Protein AF-A0A3N5Y1D4-F1 (afdb_monomer)

InterPro domains:
  IPR007936 Virulence-associated protein E-like domain [PF05272] (61-198)

Secondary structure (DSSP, 8-state):
-------EE-TTS-EEES-HHHHHHHHHHHHHHTT--HHHHHHHHHHHHHHT---HHHHHHHTPPP-S---HHHHHHTT-BSSHHHHHHHHHHHHHHHHHHHH-TT-------EEE--TTS-HHHHHHHHHTTSTTSEEEEE---TT-HHHHHHHTT-SEEEEP-GGG--HHHHHHHHHHHT-SEEEE--TT-SS-EEEEPS---SS-----EEEBP----

Radius of gyration: 21.17 Å; Cα contacts (8 Å, |Δi|>4): 245; chains: 1; bounding box: 52×46×68 Å

Sequence (221 aa):
MMKFQPEVHDICGDLVLNNFDQVR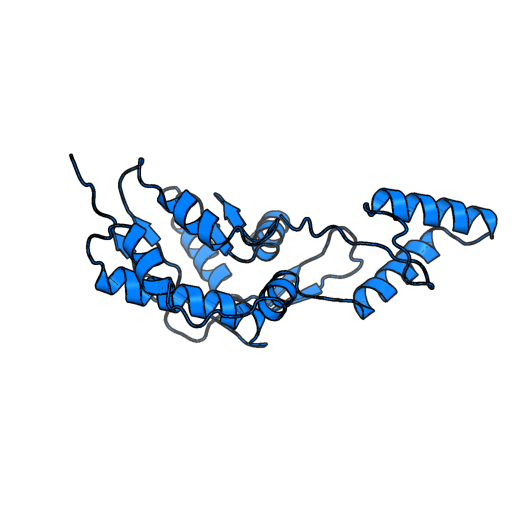SKLISAASRYGLPKTTIDDHLSAVCLNHEYHPIKDWLDSGEWDGKERVSDVIGCLNAKSPEIAKIVLKRWLVACVASVYEPMFKSKLVPVLQGDQSFRKTAFVERIALVMPSAFLEGAELNPDSKDSVLTCIRHWIIELGELERTNRNSQGSLKAFITKSIDTVRPPYARTDINKLHILADHEHSFWTNVNTDSGTS

Organism: NCBI:txid2259342

Solvent-accessible surface area (backbone atoms only — not comparable to full-atom values): 13498 Å² total; per-residue (Å²): 133,69,76,90,54,74,72,40,55,48,100,86,66,50,80,72,47,72,43,68,70,60,48,51,50,51,50,49,54,52,30,61,76,72,75,44,62,70,65,57,51,60,59,51,53,51,57,52,47,68,77,63,69,80,55,72,67,50,55,55,56,73,71,54,80,83,87,83,72,89,51,68,67,62,57,57,53,73,61,50,37,71,48,54,69,60,42,43,56,53,52,51,52,40,53,52,45,62,51,43,45,70,75,41,94,85,32,61,54,63,72,57,83,41,84,42,61,63,98,82,62,66,56,67,62,51,54,42,68,71,35,64,79,40,78,59,25,48,38,77,62,43,73,83,39,84,89,36,68,67,37,45,53,59,54,77,65,31,78,42,73,42,69,37,73,68,83,82,48,53,78,66,52,53,52,45,50,52,52,55,48,38,34,54,58,44,78,43,63,56,96,86,49,94,56,71,43,78,41,76,27,54,19,24,74,82,85,88,81,61,81,54,80,39,49,35,55,83,77,87,128

pLDDT: mean 72.08, std 18.6, range [25.69, 96.25]

Str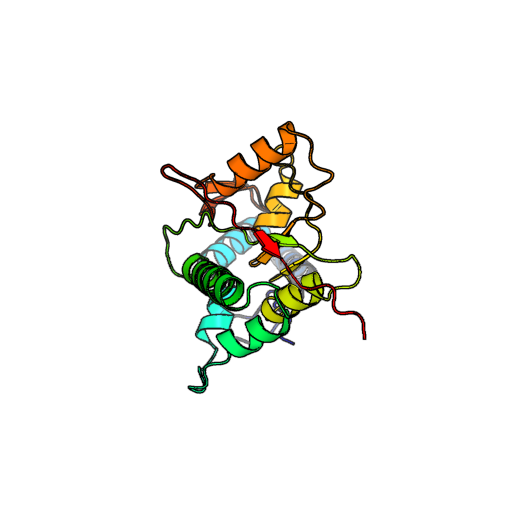ucture (mmCIF, N/CA/C/O backbone):
data_AF-A0A3N5Y1D4-F1
#
_entry.id   AF-A0A3N5Y1D4-F1
#
loop_
_atom_site.group_PDB
_atom_site.id
_atom_site.type_symbol
_atom_site.label_atom_id
_atom_site.label_alt_id
_atom_site.label_comp_id
_atom_site.label_asym_id
_atom_site.label_entity_id
_atom_site.label_seq_id
_atom_site.pdbx_PDB_ins_code
_atom_site.Cartn_x
_atom_site.Cartn_y
_atom_site.Cartn_z
_atom_site.occupancy
_atom_site.B_iso_or_equiv
_atom_site.auth_seq_id
_atom_site.auth_comp_id
_atom_site.auth_asym_id
_atom_site.auth_atom_id
_atom_site.pdbx_PDB_model_num
ATOM 1 N N . MET A 1 1 ? 12.101 -11.868 5.277 1.00 33.44 1 MET A N 1
ATOM 2 C CA . MET A 1 1 ? 11.647 -10.567 4.745 1.00 33.44 1 MET A CA 1
ATOM 3 C C . MET A 1 1 ? 11.929 -10.571 3.250 1.00 33.44 1 MET A C 1
ATOM 5 O O . MET A 1 1 ? 13.087 -10.438 2.871 1.00 33.44 1 MET A O 1
ATOM 9 N N . MET A 1 2 ? 10.918 -10.853 2.420 1.00 32.09 2 MET A N 1
ATOM 10 C CA . MET A 1 2 ? 11.066 -10.826 0.958 1.00 32.09 2 MET A CA 1
ATOM 11 C C . MET A 1 2 ? 11.405 -9.398 0.532 1.00 32.09 2 MET A C 1
ATOM 13 O O . MET A 1 2 ? 10.659 -8.470 0.831 1.00 32.09 2 MET A O 1
ATOM 17 N N . LYS A 1 3 ? 12.549 -9.204 -0.123 1.00 30.50 3 LYS A N 1
ATOM 18 C CA . LYS A 1 3 ? 12.851 -7.961 -0.831 1.00 30.50 3 LYS A CA 1
ATOM 19 C C . LYS A 1 3 ? 12.413 -8.169 -2.271 1.00 30.50 3 LYS A C 1
ATOM 21 O O . LYS A 1 3 ? 13.115 -8.845 -3.006 1.00 30.50 3 LYS A O 1
ATOM 26 N N . PHE A 1 4 ? 11.273 -7.607 -2.662 1.00 43.81 4 PHE A N 1
ATOM 27 C CA . PHE A 1 4 ? 10.872 -7.588 -4.067 1.00 43.81 4 PHE A CA 1
ATOM 28 C C . PHE A 1 4 ? 11.725 -6.554 -4.803 1.00 43.81 4 PHE A C 1
ATOM 30 O O . PHE A 1 4 ? 11.379 -5.377 -4.898 1.00 43.81 4 PHE A O 1
ATOM 37 N N . GLN A 1 5 ? 12.899 -6.993 -5.246 1.00 45.09 5 GLN A N 1
ATOM 38 C CA . GLN A 1 5 ? 13.639 -6.334 -6.312 1.00 45.09 5 GLN A CA 1
ATOM 39 C C . GLN A 1 5 ? 13.307 -7.071 -7.609 1.00 45.09 5 GLN A C 1
ATOM 41 O O . GLN A 1 5 ? 13.115 -8.282 -7.556 1.00 45.09 5 GLN A O 1
ATOM 46 N N . PRO A 1 6 ? 13.189 -6.380 -8.754 1.00 47.25 6 PRO A N 1
ATOM 47 C CA . PRO A 1 6 ? 13.023 -7.063 -10.028 1.00 47.25 6 PRO A CA 1
ATOM 48 C C . PRO A 1 6 ? 14.213 -8.006 -10.236 1.00 47.25 6 PRO A C 1
ATOM 50 O O . PRO A 1 6 ? 15.348 -7.560 -10.419 1.00 47.25 6 PRO A O 1
ATOM 53 N N . GLU A 1 7 ? 13.946 -9.305 -10.149 1.00 54.50 7 GLU A N 1
ATOM 54 C CA . GLU A 1 7 ? 14.906 -10.360 -10.437 1.00 54.50 7 GLU A CA 1
ATOM 55 C C . GLU A 1 7 ? 14.967 -10.537 -11.953 1.00 54.50 7 GLU A C 1
ATOM 57 O O . GLU A 1 7 ? 13.944 -10.671 -12.626 1.00 54.50 7 GLU A O 1
ATOM 62 N N . VAL A 1 8 ? 16.172 -10.460 -12.515 1.00 56.25 8 VAL A N 1
ATOM 63 C CA . VAL A 1 8 ? 16.368 -10.652 -13.952 1.00 56.25 8 VAL A CA 1
ATOM 64 C C . VAL A 1 8 ? 16.990 -12.011 -14.163 1.00 56.25 8 VAL A C 1
ATOM 66 O O . VAL A 1 8 ? 18.126 -12.246 -13.752 1.00 56.25 8 VAL A O 1
ATOM 69 N N . HIS A 1 9 ? 16.234 -12.877 -14.821 1.00 60.91 9 HIS A N 1
ATOM 70 C CA . HIS A 1 9 ? 16.652 -14.215 -15.199 1.00 60.91 9 HIS A CA 1
ATOM 71 C C . HIS A 1 9 ? 17.099 -14.226 -16.661 1.00 60.91 9 HIS A C 1
ATOM 73 O O . HIS A 1 9 ? 16.619 -13.424 -17.470 1.00 60.91 9 HIS A O 1
ATOM 79 N N . ASP A 1 10 ? 18.040 -15.097 -17.010 1.00 59.44 10 ASP A N 1
ATOM 80 C CA . ASP A 1 10 ? 18.366 -15.345 -18.409 1.00 59.44 10 ASP A CA 1
ATOM 81 C C . ASP A 1 10 ? 17.343 -16.292 -19.055 1.00 59.44 10 ASP A C 1
ATOM 83 O O . ASP A 1 10 ? 16.368 -16.727 -18.442 1.00 59.44 10 ASP A O 1
ATOM 87 N N . ILE A 1 11 ? 17.565 -16.610 -20.329 1.00 56.31 11 ILE A N 1
ATOM 88 C CA . ILE A 1 11 ? 16.704 -17.511 -21.105 1.00 56.31 11 ILE A CA 1
ATOM 89 C C . ILE A 1 11 ? 16.690 -18.955 -20.574 1.00 56.31 11 ILE A C 1
ATOM 91 O O . ILE A 1 11 ? 15.831 -19.734 -20.979 1.00 56.31 11 ILE A O 1
ATOM 95 N N . CYS A 1 12 ? 17.635 -19.312 -19.703 1.00 56.53 12 CYS A N 1
ATOM 96 C CA . CYS A 1 12 ? 17.719 -20.606 -19.035 1.00 56.53 12 CYS A CA 1
ATOM 97 C C . CYS A 1 12 ? 17.026 -20.588 -17.660 1.00 56.53 12 CYS A C 1
ATOM 99 O O . CYS A 1 12 ? 16.869 -21.644 -17.051 1.00 56.53 12 CYS A O 1
ATOM 101 N N . GLY A 1 13 ? 16.577 -19.417 -17.192 1.00 57.00 13 GLY A N 1
ATOM 102 C CA . GLY A 1 13 ? 15.966 -19.222 -15.878 1.00 57.00 13 GLY A CA 1
ATOM 103 C C . GLY A 1 13 ? 16.969 -18.896 -14.767 1.00 57.00 13 GLY A C 1
ATOM 104 O O . GLY A 1 13 ? 16.558 -18.707 -13.619 1.00 57.00 13 GLY A O 1
ATOM 105 N N . ASP A 1 14 ? 18.262 -18.778 -15.081 1.00 62.34 14 ASP A N 1
ATOM 106 C CA . ASP A 1 14 ? 19.294 -18.493 -14.088 1.00 62.34 14 ASP A CA 1
ATOM 107 C C . ASP A 1 14 ? 19.243 -17.020 -13.672 1.00 62.34 14 ASP A C 1
ATOM 109 O O . ASP A 1 14 ? 19.153 -16.122 -14.511 1.00 62.34 14 ASP A O 1
ATOM 113 N N . LEU A 1 15 ? 19.312 -16.752 -12.364 1.00 61.34 15 LEU A N 1
ATOM 114 C CA . LEU A 1 15 ? 19.316 -15.390 -11.826 1.00 61.34 15 LEU A CA 1
ATOM 115 C C . LEU A 1 15 ? 20.594 -14.657 -12.266 1.00 61.34 15 LEU A C 1
ATOM 117 O O . LEU A 1 15 ? 21.703 -14.986 -11.842 1.00 61.34 15 LEU A O 1
ATOM 121 N N . VAL A 1 16 ? 20.448 -13.629 -13.100 1.00 61.22 16 VAL A N 1
ATOM 122 C CA . VAL A 1 16 ? 21.579 -12.912 -13.703 1.00 61.22 16 VAL A CA 1
ATOM 123 C C . VAL A 1 16 ? 22.063 -11.779 -12.807 1.00 61.22 16 VAL A C 1
ATOM 125 O O . VAL A 1 16 ? 23.279 -11.573 -12.717 1.00 61.22 16 VAL A O 1
ATOM 128 N N . LEU A 1 17 ? 21.145 -11.007 -12.201 1.00 59.97 17 LEU A N 1
ATOM 129 C CA . LEU A 1 17 ? 21.429 -9.832 -11.361 1.00 59.97 17 LEU A CA 1
ATOM 130 C C . LEU A 1 17 ? 20.218 -9.369 -10.525 1.00 59.97 17 LEU A C 1
ATOM 132 O O . LEU A 1 17 ? 19.072 -9.531 -10.935 1.00 59.97 17 LEU A O 1
ATOM 136 N N . ASN A 1 18 ? 20.507 -8.659 -9.424 1.00 60.44 18 ASN A N 1
ATOM 137 C CA . ASN A 1 18 ? 19.517 -8.226 -8.424 1.00 60.44 18 ASN A CA 1
ATOM 138 C C . ASN A 1 18 ? 19.156 -6.723 -8.517 1.00 60.44 18 ASN A C 1
ATOM 140 O O . ASN A 1 18 ? 18.395 -6.228 -7.697 1.00 60.44 18 ASN A O 1
ATOM 144 N N . ASN A 1 19 ? 19.737 -5.956 -9.452 1.00 66.88 19 ASN A N 1
ATOM 145 C CA . ASN A 1 19 ? 19.527 -4.503 -9.555 1.00 66.88 19 ASN A CA 1
ATOM 146 C C . ASN A 1 19 ? 19.365 -4.051 -11.017 1.00 66.88 19 ASN A C 1
ATOM 148 O O . ASN A 1 19 ? 20.223 -4.332 -11.859 1.00 66.88 19 ASN A O 1
ATOM 152 N N . PHE A 1 20 ? 18.308 -3.278 -11.283 1.00 69.06 20 PHE A N 1
ATOM 153 C CA . PHE A 1 20 ? 17.982 -2.690 -12.582 1.00 69.06 20 PHE A CA 1
ATOM 154 C C . PHE A 1 20 ? 19.157 -1.938 -13.221 1.00 69.06 20 PHE A C 1
ATOM 156 O O . PHE A 1 20 ? 19.449 -2.153 -14.396 1.00 69.06 20 PHE A O 1
ATOM 163 N N . ASP A 1 21 ? 19.891 -1.120 -12.459 1.00 75.50 21 ASP A N 1
ATOM 164 C CA . ASP A 1 21 ? 21.018 -0.347 -13.005 1.00 75.50 21 ASP A CA 1
ATOM 165 C C . ASP A 1 21 ? 22.158 -1.249 -13.489 1.00 75.50 21 ASP A C 1
ATOM 167 O O . ASP A 1 21 ? 22.788 -0.993 -14.519 1.00 75.50 21 ASP A O 1
ATOM 171 N N . GLN A 1 22 ? 22.407 -2.348 -12.773 1.00 76.62 22 GLN A N 1
ATOM 172 C CA . GLN A 1 22 ? 23.431 -3.318 -13.152 1.00 76.62 22 GLN A CA 1
ATOM 173 C C . GLN A 1 22 ? 23.008 -4.105 -14.397 1.00 76.62 22 GLN A C 1
ATOM 175 O O . GLN A 1 22 ? 23.828 -4.323 -15.292 1.00 76.62 22 GLN A O 1
ATOM 180 N N . VAL A 1 23 ? 21.730 -4.488 -14.485 1.00 76.56 23 VAL A N 1
ATOM 181 C CA . VAL A 1 23 ? 21.155 -5.149 -15.667 1.00 76.56 23 VAL A CA 1
ATOM 182 C C . VAL A 1 23 ? 21.264 -4.228 -16.871 1.00 76.56 23 VAL A C 1
ATOM 184 O O . VAL A 1 23 ? 21.806 -4.621 -17.904 1.00 76.56 23 VAL A O 1
ATOM 187 N N . ARG A 1 24 ? 20.840 -2.971 -16.718 1.00 79.31 24 ARG A N 1
ATOM 188 C CA . ARG A 1 24 ? 20.915 -1.964 -17.773 1.00 79.31 24 ARG A CA 1
ATOM 189 C C . ARG A 1 24 ? 22.355 -1.733 -18.224 1.00 79.31 24 ARG A C 1
ATOM 191 O O . ARG A 1 24 ? 22.614 -1.684 -19.422 1.00 79.31 24 ARG A O 1
ATOM 198 N N . SER A 1 25 ? 23.307 -1.673 -17.293 1.00 83.50 25 SER A N 1
ATOM 199 C CA . SER A 1 25 ? 24.736 -1.571 -17.611 1.00 83.50 25 SER A CA 1
ATOM 200 C C . SER A 1 25 ? 25.247 -2.774 -18.425 1.00 83.50 25 SER A C 1
ATOM 202 O O . SER A 1 25 ? 25.895 -2.587 -19.460 1.00 83.50 25 SER A O 1
ATOM 204 N N . LYS A 1 26 ? 24.890 -4.012 -18.038 1.00 83.56 26 LYS A N 1
ATOM 205 C CA . LYS A 1 26 ? 25.237 -5.229 -18.802 1.00 83.56 26 LYS A CA 1
ATOM 206 C C . LYS A 1 26 ? 24.621 -5.223 -20.205 1.00 83.56 26 LYS A C 1
ATOM 208 O O . LYS A 1 26 ? 25.323 -5.530 -21.169 1.00 83.56 26 LYS A O 1
ATOM 213 N N . LEU A 1 27 ? 23.351 -4.835 -20.333 1.00 85.19 27 LEU A N 1
ATOM 214 C CA . LEU A 1 27 ? 22.662 -4.726 -21.623 1.00 85.19 27 LEU A CA 1
ATOM 215 C C . LEU A 1 27 ? 23.325 -3.681 -22.527 1.00 85.19 27 LEU A C 1
ATOM 217 O O . LEU A 1 27 ? 23.548 -3.952 -23.703 1.00 85.19 27 LEU A O 1
ATOM 221 N N . ILE A 1 28 ? 23.723 -2.527 -21.977 1.00 87.75 28 ILE A N 1
ATOM 222 C CA . ILE A 1 28 ? 24.461 -1.491 -22.717 1.00 87.75 28 ILE A CA 1
ATOM 223 C C . ILE A 1 28 ? 25.798 -2.034 -23.227 1.00 87.75 28 ILE A C 1
ATOM 225 O O . ILE A 1 28 ? 26.147 -1.821 -24.390 1.00 87.75 28 ILE A O 1
ATOM 229 N N . SER A 1 29 ? 26.539 -2.751 -22.380 1.00 87.69 29 SER A N 1
ATOM 230 C CA . SER A 1 29 ? 27.809 -3.371 -22.768 1.00 87.69 29 SER A CA 1
ATOM 231 C C . SER A 1 29 ? 27.621 -4.417 -23.874 1.00 87.69 29 SER A C 1
ATOM 233 O O . SER A 1 29 ? 28.365 -4.428 -24.854 1.00 87.69 29 SER A O 1
ATOM 235 N N . ALA A 1 30 ? 26.601 -5.274 -23.765 1.00 86.75 30 ALA A N 1
ATOM 236 C CA . ALA A 1 30 ? 26.273 -6.262 -24.789 1.00 86.75 30 ALA A CA 1
ATOM 237 C C . ALA A 1 30 ? 25.870 -5.601 -26.114 1.00 86.75 30 ALA A C 1
ATOM 239 O O . ALA A 1 30 ? 26.468 -5.908 -27.142 1.00 86.75 30 ALA A O 1
ATOM 240 N N . ALA A 1 31 ? 24.942 -4.643 -26.089 1.00 90.00 31 ALA A N 1
ATOM 241 C CA . ALA A 1 31 ? 24.506 -3.920 -27.281 1.00 90.00 31 ALA A CA 1
ATOM 242 C C . ALA A 1 31 ? 25.683 -3.256 -28.008 1.00 90.00 31 ALA A C 1
ATOM 244 O O . ALA A 1 31 ? 25.815 -3.394 -29.222 1.00 90.00 31 ALA A O 1
ATOM 245 N N . SER A 1 32 ? 26.598 -2.632 -27.256 1.00 91.31 32 SER A N 1
ATOM 246 C CA . SER A 1 32 ? 27.801 -2.017 -27.821 1.00 91.31 32 SER A CA 1
ATOM 247 C C . SER A 1 32 ? 28.715 -3.018 -28.534 1.00 91.31 32 SER A C 1
ATOM 249 O O . SER A 1 32 ? 29.328 -2.651 -29.532 1.00 91.31 32 SER A O 1
ATOM 251 N N . ARG A 1 33 ? 28.829 -4.262 -28.046 1.00 90.88 33 ARG A N 1
ATOM 252 C CA . ARG A 1 33 ? 29.661 -5.304 -28.679 1.00 90.88 33 ARG A CA 1
ATOM 253 C C . ARG A 1 33 ? 29.081 -5.806 -29.999 1.00 90.88 33 ARG A C 1
ATOM 255 O O . ARG A 1 33 ? 29.843 -6.174 -30.884 1.00 90.88 33 ARG A O 1
ATOM 262 N N . TYR A 1 34 ? 27.757 -5.805 -30.128 1.00 90.75 34 TYR A N 1
ATOM 263 C CA . TYR A 1 34 ? 27.046 -6.297 -31.313 1.00 90.75 34 TYR A CA 1
ATOM 264 C C . TYR A 1 34 ? 26.553 -5.176 -32.243 1.00 90.75 34 TYR A C 1
ATOM 266 O O . TYR A 1 34 ? 25.795 -5.442 -33.170 1.00 90.75 34 TYR A O 1
ATOM 274 N N . GLY A 1 35 ? 26.968 -3.923 -32.014 1.00 90.31 35 GLY A N 1
ATOM 275 C CA . GLY A 1 35 ? 26.595 -2.783 -32.860 1.00 90.31 35 GLY A CA 1
ATOM 276 C C . GLY A 1 35 ? 25.128 -2.354 -32.745 1.00 90.31 35 GLY A C 1
ATOM 277 O O . GLY A 1 35 ? 24.613 -1.688 -33.640 1.00 90.31 35 GLY A O 1
ATOM 278 N N . LEU A 1 36 ? 24.444 -2.724 -31.659 1.00 89.81 36 LEU A N 1
ATOM 279 C CA . LEU A 1 36 ? 23.054 -2.346 -31.419 1.00 89.81 36 LEU A CA 1
ATOM 280 C C . LEU A 1 36 ? 22.963 -0.946 -30.782 1.00 89.81 36 LEU A C 1
ATOM 282 O O . LEU A 1 36 ? 23.689 -0.655 -29.824 1.00 89.81 36 LEU A O 1
ATOM 286 N N . PRO A 1 37 ? 22.046 -0.078 -31.251 1.00 88.69 37 PRO A N 1
ATOM 287 C CA . PRO A 1 37 ? 21.774 1.201 -30.606 1.00 88.69 37 PRO A CA 1
ATOM 288 C C . PRO A 1 37 ? 21.291 1.029 -29.162 1.00 88.69 37 PRO A C 1
ATOM 290 O O . PRO A 1 37 ? 20.483 0.154 -28.855 1.00 88.69 37 PRO A O 1
ATOM 293 N N . LYS A 1 38 ? 21.720 1.923 -28.263 1.00 84.06 38 LYS A N 1
ATOM 294 C CA . LYS A 1 38 ? 21.271 1.909 -26.857 1.00 84.06 38 LYS A CA 1
ATOM 295 C C . LYS A 1 38 ? 19.758 2.099 -26.720 1.00 84.06 38 LYS A C 1
ATOM 297 O O . LYS A 1 38 ? 19.163 1.534 -25.812 1.00 84.06 38 LYS A O 1
ATOM 302 N N . THR A 1 39 ? 19.143 2.860 -27.624 1.00 84.25 39 THR A N 1
ATOM 303 C CA . THR A 1 39 ? 17.692 3.110 -27.648 1.00 84.25 39 THR A CA 1
ATOM 304 C C . THR A 1 39 ? 16.885 1.823 -27.804 1.00 84.25 39 THR A C 1
ATOM 306 O O . THR A 1 39 ? 15.842 1.685 -27.177 1.00 84.25 39 THR A O 1
ATOM 309 N N . THR A 1 40 ? 17.412 0.850 -28.555 1.00 84.88 40 THR A N 1
ATOM 310 C CA . THR A 1 40 ? 16.810 -0.476 -28.740 1.00 84.88 40 THR A CA 1
ATOM 311 C C . THR A 1 40 ? 16.650 -1.210 -27.405 1.00 84.88 40 THR A C 1
ATOM 313 O O . THR A 1 40 ? 15.665 -1.912 -27.205 1.00 84.88 40 THR A O 1
ATOM 316 N N . ILE A 1 41 ? 17.573 -1.020 -26.455 1.00 83.31 41 ILE A N 1
ATOM 317 C CA . ILE A 1 41 ? 17.476 -1.643 -25.128 1.00 83.31 41 ILE A CA 1
ATOM 318 C C . ILE A 1 41 ? 16.234 -1.134 -24.398 1.00 83.31 41 ILE A C 1
ATOM 320 O O . ILE A 1 41 ? 15.436 -1.940 -23.936 1.00 83.31 41 ILE A O 1
ATOM 324 N N . ASP A 1 42 ? 16.066 0.186 -24.304 1.00 76.81 42 ASP A N 1
ATOM 325 C CA . ASP A 1 42 ? 14.969 0.789 -23.540 1.00 76.81 42 ASP A CA 1
ATOM 326 C C . ASP A 1 42 ? 13.599 0.489 -24.194 1.00 76.81 42 ASP A C 1
ATOM 328 O O . ASP A 1 42 ? 12.622 0.240 -23.482 1.00 76.81 42 ASP A O 1
ATOM 332 N N . ASP A 1 43 ? 13.533 0.433 -25.532 1.00 78.44 43 ASP A N 1
ATOM 333 C CA . ASP A 1 43 ? 12.320 0.083 -26.290 1.00 78.44 43 ASP A CA 1
ATOM 334 C C . ASP A 1 43 ? 11.866 -1.358 -26.028 1.00 78.44 43 ASP A C 1
ATOM 336 O O . ASP A 1 43 ? 10.706 -1.603 -25.686 1.00 78.44 43 ASP A O 1
ATOM 340 N N . HIS A 1 44 ? 12.784 -2.318 -26.160 1.00 79.94 44 HIS A N 1
ATOM 341 C CA . HIS A 1 44 ? 12.454 -3.731 -25.999 1.00 79.94 44 HIS A CA 1
ATOM 342 C C . HIS A 1 44 ? 12.305 -4.133 -24.533 1.00 79.94 44 HIS A C 1
ATOM 344 O O . HIS A 1 44 ? 11.414 -4.916 -24.218 1.00 79.94 44 HIS A O 1
ATOM 350 N N . LEU A 1 45 ? 13.121 -3.585 -23.626 1.00 74.94 45 LEU A N 1
ATOM 351 C CA . LEU A 1 45 ? 13.031 -3.893 -22.198 1.00 74.94 45 LEU A CA 1
ATOM 352 C C . LEU A 1 45 ? 11.677 -3.460 -21.635 1.00 74.94 45 LEU A C 1
ATOM 354 O O . LEU A 1 45 ? 11.037 -4.237 -20.934 1.00 74.94 45 LEU A O 1
ATOM 358 N N . SER A 1 46 ? 11.205 -2.265 -22.004 1.00 72.06 46 SER A N 1
ATOM 359 C CA . SER A 1 46 ? 9.880 -1.792 -21.596 1.00 72.06 46 SER A CA 1
ATOM 360 C C . SER A 1 46 ? 8.778 -2.727 -22.100 1.00 72.06 46 SER A C 1
ATOM 362 O O . SER A 1 46 ? 7.919 -3.125 -21.322 1.00 72.06 46 SER A O 1
ATOM 364 N N . ALA A 1 47 ? 8.825 -3.130 -23.375 1.00 73.38 47 ALA A N 1
ATOM 365 C CA . ALA A 1 47 ? 7.840 -4.042 -23.957 1.00 73.38 47 ALA A CA 1
ATOM 366 C C . ALA A 1 47 ? 7.834 -5.425 -23.283 1.00 73.38 47 ALA A C 1
ATOM 368 O O . ALA A 1 47 ? 6.769 -5.983 -23.036 1.00 73.38 47 ALA A O 1
ATOM 369 N N . VAL A 1 48 ? 9.009 -5.965 -22.944 1.00 74.62 48 VAL A N 1
ATOM 370 C CA . VAL A 1 48 ? 9.121 -7.221 -22.189 1.00 74.62 48 VAL A CA 1
ATOM 371 C C . VAL A 1 48 ? 8.526 -7.060 -20.790 1.00 74.62 48 VAL A C 1
ATOM 373 O O . VAL A 1 48 ? 7.724 -7.893 -20.387 1.00 74.62 48 VAL A O 1
ATOM 376 N N . CYS A 1 49 ? 8.841 -5.980 -20.070 1.00 69.56 49 CYS A N 1
ATOM 377 C CA . CYS A 1 49 ? 8.272 -5.737 -18.743 1.00 69.56 49 CYS A CA 1
ATOM 378 C C . CYS A 1 49 ? 6.739 -5.623 -18.763 1.00 69.56 49 CYS A C 1
ATOM 380 O O . CYS A 1 49 ? 6.098 -6.169 -17.872 1.00 69.56 49 CYS A O 1
ATOM 382 N N . LEU A 1 50 ? 6.153 -4.981 -19.783 1.00 68.44 50 LEU A N 1
ATOM 383 C CA . LEU A 1 50 ? 4.692 -4.886 -19.948 1.00 68.44 50 LEU A CA 1
ATOM 384 C C . LEU A 1 50 ? 4.028 -6.263 -20.154 1.00 68.44 50 LEU A C 1
ATOM 386 O O . LEU A 1 50 ? 2.903 -6.486 -19.723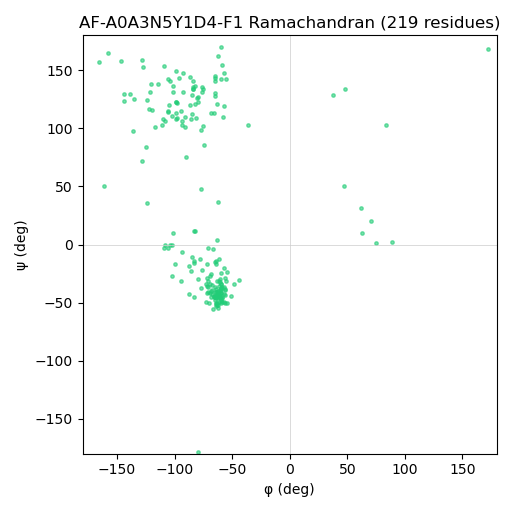 1.00 68.44 50 LEU A O 1
ATOM 390 N N . ASN A 1 51 ? 4.726 -7.215 -20.781 1.00 69.19 51 ASN A N 1
ATOM 391 C CA . ASN A 1 51 ? 4.220 -8.582 -20.964 1.00 69.19 51 ASN A CA 1
ATOM 392 C C . ASN A 1 51 ? 4.328 -9.448 -19.697 1.00 69.19 51 ASN A C 1
ATOM 394 O O . ASN A 1 51 ? 3.747 -10.531 -19.645 1.00 69.19 51 ASN A O 1
ATOM 398 N N . HIS A 1 52 ? 5.072 -8.985 -18.692 1.00 68.81 52 HIS A N 1
ATOM 399 C CA . HIS A 1 52 ? 5.314 -9.678 -17.427 1.00 68.81 52 HIS A CA 1
ATOM 400 C C . HIS A 1 52 ? 4.906 -8.806 -16.228 1.00 68.81 52 HIS A C 1
ATOM 402 O O . HIS A 1 52 ? 5.553 -8.817 -15.179 1.00 68.81 52 HIS A O 1
ATOM 408 N N . GLU A 1 53 ? 3.837 -8.022 -16.384 1.00 68.62 53 GLU A N 1
ATOM 409 C CA . GLU A 1 53 ? 3.266 -7.241 -15.292 1.00 68.62 53 GLU A CA 1
ATOM 410 C C . GLU A 1 53 ? 2.692 -8.147 -14.199 1.00 68.62 53 GLU A C 1
ATOM 412 O O . GLU A 1 53 ? 2.044 -9.159 -14.464 1.00 68.62 53 GLU A O 1
ATOM 417 N N . TYR A 1 54 ? 2.893 -7.747 -12.947 1.00 71.19 54 TYR A N 1
ATOM 418 C CA . TYR A 1 54 ? 2.318 -8.419 -11.790 1.00 71.19 54 TYR A CA 1
ATOM 419 C C . TYR A 1 54 ? 2.004 -7.403 -10.688 1.00 71.19 54 TYR A C 1
ATOM 421 O O . TYR A 1 54 ? 2.572 -6.309 -10.641 1.00 71.19 54 TYR A O 1
ATOM 429 N N . HIS A 1 55 ? 1.088 -7.765 -9.787 1.00 79.00 55 HIS A N 1
ATOM 430 C CA . HIS A 1 55 ? 0.761 -6.962 -8.611 1.00 79.00 55 HIS A CA 1
ATOM 431 C C . HIS A 1 55 ? 1.432 -7.578 -7.372 1.00 79.00 55 HIS A C 1
ATOM 433 O O . HIS A 1 55 ? 0.991 -8.640 -6.931 1.00 79.00 55 HIS A O 1
ATOM 439 N N . PRO A 1 56 ? 2.455 -6.942 -6.767 1.00 81.06 56 PRO A N 1
ATOM 440 C CA . PRO A 1 56 ? 3.269 -7.584 -5.730 1.00 81.06 56 PRO A CA 1
ATOM 441 C C . PRO A 1 56 ? 2.475 -8.042 -4.497 1.00 81.06 56 PRO A C 1
ATOM 443 O O . PRO A 1 56 ? 2.705 -9.123 -3.970 1.00 81.06 56 PRO A O 1
ATOM 446 N N . ILE A 1 57 ? 1.474 -7.263 -4.079 1.00 83.69 57 ILE A N 1
ATOM 447 C CA . ILE A 1 57 ? 0.591 -7.646 -2.965 1.00 83.69 57 ILE A CA 1
ATOM 448 C C . ILE A 1 57 ? -0.309 -8.823 -3.345 1.00 83.69 57 ILE A C 1
ATOM 450 O O . ILE A 1 57 ? -0.623 -9.641 -2.491 1.00 83.69 57 ILE A O 1
ATOM 454 N N . LYS A 1 58 ? -0.729 -8.910 -4.615 1.00 86.81 58 LYS A N 1
ATOM 455 C CA . LYS A 1 58 ? -1.587 -10.005 -5.078 1.00 86.81 58 LYS A CA 1
ATOM 456 C C . LYS A 1 58 ? -0.798 -11.307 -5.060 1.00 86.81 58 LYS A C 1
ATOM 458 O O . LYS A 1 58 ? -1.289 -12.293 -4.544 1.00 86.81 58 LYS A O 1
ATOM 463 N N . ASP A 1 59 ? 0.435 -11.270 -5.556 1.00 87.06 59 ASP A N 1
ATOM 464 C CA . ASP A 1 59 ? 1.363 -12.403 -5.537 1.00 87.06 59 ASP A CA 1
ATOM 465 C C . ASP A 1 59 ? 1.677 -12.866 -4.099 1.00 87.06 59 ASP A C 1
ATOM 467 O O . ASP A 1 59 ? 1.620 -14.053 -3.776 1.00 87.06 59 ASP A O 1
ATOM 471 N N . TRP A 1 60 ? 1.898 -11.917 -3.181 1.00 88.00 60 TRP A N 1
ATOM 472 C CA . TRP A 1 60 ? 2.055 -12.226 -1.758 1.00 88.00 60 TRP A CA 1
ATOM 473 C C . TRP A 1 60 ? 0.791 -12.849 -1.133 1.00 88.00 60 TRP A C 1
ATOM 475 O O . TRP A 1 60 ? 0.898 -13.816 -0.384 1.00 88.00 60 TRP A O 1
ATOM 485 N N . LEU A 1 61 ? -0.403 -12.330 -1.441 1.00 89.75 61 LEU A N 1
ATOM 486 C CA . LEU A 1 61 ? -1.669 -12.885 -0.945 1.00 89.75 61 LEU A CA 1
ATOM 487 C C . LEU A 1 61 ? -1.955 -14.277 -1.533 1.00 89.75 61 LEU A C 1
ATOM 489 O O . LEU A 1 61 ? -2.346 -15.171 -0.789 1.00 89.75 61 LEU A O 1
ATOM 493 N N . ASP A 1 62 ? -1.722 -14.468 -2.834 1.00 90.69 62 ASP A N 1
ATOM 494 C CA . ASP A 1 62 ? -1.960 -15.727 -3.554 1.00 90.69 62 ASP A CA 1
ATOM 495 C C . ASP A 1 62 ? -0.989 -16.843 -3.128 1.00 90.69 62 ASP A C 1
ATOM 497 O O . ASP A 1 62 ? -1.322 -18.022 -3.234 1.00 90.69 62 ASP A O 1
ATOM 501 N N . SER A 1 63 ? 0.202 -16.488 -2.633 1.00 90.62 63 SER A N 1
ATOM 502 C CA . SER A 1 63 ? 1.179 -17.445 -2.089 1.00 90.62 63 SER A CA 1
ATOM 503 C C . SER A 1 63 ? 0.943 -17.808 -0.619 1.00 90.62 63 SER A C 1
ATOM 505 O O . SER A 1 63 ? 1.575 -18.733 -0.103 1.00 90.62 63 SER A O 1
ATOM 507 N N . GLY A 1 64 ? 0.054 -17.092 0.075 1.00 87.31 64 GLY A N 1
ATOM 508 C CA . GLY A 1 64 ? -0.277 -17.347 1.471 1.00 87.31 64 GLY A CA 1
ATOM 509 C C . GLY A 1 64 ? -1.299 -18.473 1.639 1.00 87.31 64 GLY A C 1
ATOM 510 O O . GLY A 1 64 ? -2.326 -18.506 0.969 1.00 87.31 64 GLY A O 1
ATOM 511 N N . GLU A 1 65 ? -1.070 -19.359 2.609 1.00 90.69 65 GLU A N 1
ATOM 512 C CA . GLU A 1 65 ? -2.060 -20.357 3.028 1.00 90.69 65 GLU A CA 1
ATOM 513 C C . GLU A 1 65 ? -2.749 -19.924 4.326 1.00 90.69 65 GLU A C 1
ATOM 515 O O . GLU A 1 65 ? -2.101 -19.559 5.313 1.00 90.69 65 GLU A O 1
ATOM 520 N N . TRP A 1 66 ? -4.084 -19.978 4.348 1.00 92.44 66 TRP A N 1
ATOM 521 C CA . TRP A 1 66 ? -4.838 -19.725 5.571 1.00 92.44 66 TRP A CA 1
ATOM 522 C C . TRP A 1 66 ? -4.832 -20.962 6.470 1.00 92.44 66 TRP A C 1
ATOM 524 O O . TRP A 1 66 ? -5.317 -22.027 6.102 1.00 92.44 66 TRP A O 1
ATOM 534 N N . ASP A 1 67 ? -4.345 -20.797 7.696 1.00 94.19 67 ASP A N 1
ATOM 535 C CA . ASP A 1 67 ? -4.221 -21.869 8.687 1.00 94.19 67 ASP A CA 1
ATOM 536 C C . ASP A 1 67 ? -5.522 -22.178 9.457 1.00 94.19 67 ASP A C 1
ATOM 538 O O . ASP A 1 67 ? -5.496 -22.863 10.482 1.00 94.19 67 ASP A O 1
ATOM 542 N N . GLY A 1 68 ? -6.658 -21.633 9.010 1.00 95.69 68 GLY A N 1
ATOM 543 C CA . GLY A 1 68 ? -7.975 -21.846 9.615 1.00 95.69 68 GLY A CA 1
ATOM 544 C C . GLY A 1 68 ? -8.217 -21.101 10.934 1.00 95.69 68 GLY A C 1
ATOM 545 O O . GLY A 1 68 ? -9.287 -21.247 11.523 1.00 95.69 68 GLY A O 1
ATOM 546 N N . LYS A 1 69 ? -7.262 -20.302 11.431 1.00 96.25 69 LYS A N 1
ATOM 547 C CA . LYS A 1 69 ? -7.409 -19.570 12.700 1.00 96.25 69 LYS A CA 1
ATOM 548 C C . LYS A 1 69 ? -7.834 -18.123 12.462 1.00 96.25 69 LYS A C 1
ATOM 550 O O . LYS A 1 69 ? -7.135 -17.338 11.813 1.00 96.25 69 LYS A O 1
ATOM 555 N N . GLU A 1 70 ? -8.965 -17.743 13.045 1.00 94.88 70 GLU A N 1
ATOM 556 C CA . GLU A 1 70 ? -9.509 -16.387 12.963 1.00 94.88 70 GLU A CA 1
ATOM 557 C C . GLU A 1 70 ? -8.760 -15.422 13.896 1.00 94.88 70 GLU A C 1
ATOM 559 O O . GLU A 1 70 ? -9.041 -15.354 15.085 1.00 94.88 70 GLU A O 1
ATOM 564 N N . ARG A 1 71 ? -7.806 -14.647 13.363 1.00 93.56 71 ARG A N 1
ATOM 565 C CA . ARG A 1 71 ? -6.997 -13.700 14.167 1.00 93.56 71 ARG A CA 1
ATOM 566 C C . ARG A 1 71 ? -7.443 -12.245 14.093 1.00 93.56 71 ARG A C 1
ATOM 568 O O . ARG A 1 71 ? -7.033 -11.436 14.917 1.00 93.56 71 ARG A O 1
ATOM 575 N N . VAL A 1 72 ? -8.253 -11.886 13.097 1.00 94.00 72 VAL A N 1
ATOM 576 C CA . VAL A 1 72 ? -8.561 -10.478 12.782 1.00 94.00 72 VAL A CA 1
ATOM 577 C C . VAL A 1 72 ? -9.191 -9.751 13.972 1.00 94.00 72 VAL A C 1
ATOM 579 O O . VAL A 1 72 ? -8.777 -8.641 14.300 1.00 94.00 72 VAL A O 1
ATOM 582 N N . SER A 1 73 ? -10.159 -10.377 14.645 1.00 92.44 73 SER A N 1
ATOM 583 C CA . SER A 1 73 ? -10.836 -9.782 15.803 1.00 92.44 73 SER A CA 1
ATOM 584 C C . SER A 1 73 ? -9.888 -9.550 16.982 1.00 92.44 73 SER A C 1
ATOM 586 O O . SER A 1 73 ? -9.952 -8.492 17.607 1.00 92.44 73 SER A O 1
ATOM 588 N N . ASP A 1 74 ? -8.995 -10.505 17.250 1.00 93.12 74 ASP A N 1
ATOM 589 C CA . ASP A 1 74 ? -8.024 -10.433 18.349 1.00 93.12 74 ASP A CA 1
ATOM 590 C C . ASP A 1 74 ? -6.964 -9.361 18.088 1.00 93.12 74 ASP A C 1
ATOM 592 O O . ASP A 1 74 ? -6.631 -8.569 18.972 1.00 93.12 74 ASP A O 1
ATOM 596 N N . VAL A 1 75 ? -6.484 -9.284 16.842 1.00 93.38 75 VAL A N 1
ATOM 597 C CA . VAL A 1 75 ? -5.563 -8.233 16.401 1.00 93.38 75 VAL A CA 1
ATOM 598 C C . VAL A 1 75 ? -6.217 -6.867 16.584 1.00 93.38 75 VAL A C 1
ATOM 600 O O . VAL A 1 75 ? -5.631 -6.013 17.238 1.00 93.38 75 VAL A O 1
ATOM 603 N N . ILE A 1 76 ? -7.449 -6.660 16.103 1.00 93.12 76 ILE A N 1
ATOM 604 C CA . ILE A 1 76 ? -8.170 -5.391 16.311 1.00 93.12 76 ILE A CA 1
ATOM 605 C C . ILE A 1 76 ? -8.347 -5.085 17.808 1.00 93.12 76 ILE A C 1
ATOM 607 O O . ILE A 1 76 ? -8.225 -3.929 18.217 1.00 93.12 76 ILE A O 1
ATOM 611 N N . GLY A 1 77 ? -8.575 -6.106 18.638 1.00 91.06 77 GLY A N 1
ATOM 612 C CA . GLY A 1 77 ? -8.670 -5.974 20.094 1.00 91.06 77 GLY A CA 1
ATOM 613 C C . GLY A 1 77 ? -7.440 -5.333 20.743 1.00 91.06 77 GLY A C 1
ATOM 614 O O . GLY A 1 77 ? -7.583 -4.616 21.729 1.00 91.06 77 GLY A O 1
ATOM 615 N N . CYS A 1 78 ? -6.250 -5.487 20.151 1.00 89.88 78 CYS A N 1
ATOM 616 C CA . CYS A 1 78 ? -5.006 -4.904 20.662 1.00 89.88 78 CYS A CA 1
ATOM 617 C C . CYS A 1 78 ? -4.979 -3.364 20.646 1.00 89.88 78 CYS A C 1
ATOM 619 O O . CYS A 1 78 ? -4.121 -2.770 21.299 1.00 89.88 78 CYS A O 1
ATOM 621 N N . LEU A 1 79 ? -5.891 -2.706 19.919 1.00 87.12 79 LEU A N 1
ATOM 622 C CA . LEU A 1 79 ? -6.017 -1.245 19.928 1.00 87.12 79 LEU A CA 1
ATOM 623 C C . LEU A 1 79 ? -6.606 -0.686 21.227 1.00 87.12 79 LEU A C 1
ATOM 625 O O . LEU A 1 79 ? -6.488 0.517 21.442 1.00 87.12 79 LEU A O 1
ATOM 629 N N . ASN A 1 80 ? -7.253 -1.512 22.063 1.00 86.31 80 ASN A N 1
ATOM 630 C CA . ASN A 1 80 ? -7.955 -1.067 23.275 1.00 86.31 80 ASN A CA 1
ATOM 631 C C . ASN A 1 80 ? -8.859 0.153 23.004 1.00 86.31 80 ASN A C 1
ATOM 633 O O . ASN A 1 80 ? -8.778 1.197 23.655 1.00 86.31 80 ASN A O 1
ATOM 637 N N . ALA A 1 81 ? -9.696 0.039 21.968 1.00 88.19 81 ALA A N 1
ATOM 638 C CA . ALA A 1 81 ? -10.617 1.099 21.586 1.00 88.19 81 ALA A CA 1
ATOM 639 C C . ALA A 1 81 ? -11.676 1.348 22.674 1.00 88.19 81 ALA A C 1
ATOM 641 O O . ALA A 1 81 ? -12.190 0.390 23.247 1.00 88.19 81 ALA A O 1
ATOM 642 N N . LYS A 1 82 ? -12.093 2.610 22.872 1.00 88.31 82 LYS A N 1
ATOM 643 C CA . LYS A 1 82 ? -13.204 2.985 23.780 1.00 88.31 82 LYS A CA 1
ATOM 644 C C . LYS A 1 82 ? -14.497 2.244 23.451 1.00 88.31 82 LYS A C 1
ATOM 646 O O . LYS A 1 82 ? -15.329 1.978 24.311 1.00 88.31 82 LYS A O 1
ATOM 651 N N . SER A 1 83 ? -14.683 1.934 22.172 1.00 91.06 83 SER A N 1
ATOM 652 C CA . SER A 1 83 ? -15.815 1.162 21.670 1.00 91.06 83 SER A CA 1
ATOM 653 C C . SER A 1 83 ? -15.296 -0.038 20.874 1.00 91.06 83 SER A C 1
ATOM 655 O O . SER A 1 83 ? -15.206 0.045 19.644 1.00 91.06 83 SER A O 1
ATOM 657 N N . PRO A 1 84 ? -14.951 -1.155 21.547 1.00 91.31 84 PRO A N 1
ATOM 658 C CA . PRO A 1 84 ? -14.348 -2.322 20.903 1.00 91.31 84 PRO A CA 1
ATOM 659 C C . PRO A 1 84 ? -15.188 -2.878 19.751 1.00 91.31 84 PRO A C 1
ATOM 661 O O . PRO A 1 84 ? -14.648 -3.221 18.704 1.00 91.31 84 PRO A O 1
ATOM 664 N N . GLU A 1 85 ? -16.513 -2.906 19.899 1.00 92.94 85 GLU A N 1
ATOM 665 C CA . GLU A 1 85 ? -17.415 -3.421 18.862 1.00 92.94 85 GLU A CA 1
ATOM 666 C C . GLU A 1 85 ? -17.440 -2.538 17.607 1.00 92.94 85 GLU A C 1
ATOM 668 O O . GLU A 1 85 ? -17.400 -3.045 16.485 1.00 92.94 85 GLU A O 1
ATOM 673 N N . ILE A 1 86 ? -17.406 -1.211 17.773 1.00 91.38 86 ILE A N 1
ATOM 674 C CA . ILE A 1 86 ? -17.309 -0.279 16.641 1.00 91.38 86 ILE A CA 1
ATOM 675 C C . ILE A 1 86 ? -15.958 -0.447 15.943 1.00 91.38 86 ILE A C 1
ATOM 677 O O . ILE A 1 86 ? -15.913 -0.557 14.717 1.00 91.38 86 ILE A O 1
ATOM 681 N N . ALA A 1 87 ? -14.867 -0.525 16.712 1.00 91.62 87 ALA A N 1
ATOM 682 C CA . ALA A 1 87 ? -13.529 -0.732 16.169 1.00 91.62 87 ALA A CA 1
ATOM 683 C C . ALA A 1 87 ? -13.443 -2.034 15.360 1.00 91.62 87 ALA A C 1
ATOM 685 O O . ALA A 1 87 ? -12.960 -2.014 14.228 1.00 91.62 87 ALA A O 1
ATOM 686 N N . LYS A 1 88 ? -13.983 -3.142 15.888 1.00 93.69 88 LYS A N 1
ATOM 687 C CA . LYS A 1 88 ? -14.066 -4.432 15.184 1.00 93.69 88 LYS A CA 1
ATOM 688 C C . LYS A 1 88 ? -14.807 -4.308 13.858 1.00 93.69 88 LYS A C 1
ATOM 690 O O . LYS A 1 88 ? -14.290 -4.759 12.841 1.00 93.69 88 LYS A O 1
ATOM 695 N N . ILE A 1 89 ? -15.987 -3.687 13.840 1.00 94.00 89 ILE A N 1
ATOM 696 C CA . ILE A 1 89 ? -16.792 -3.548 12.615 1.00 94.00 89 ILE A CA 1
ATOM 697 C C . ILE A 1 89 ? -16.064 -2.693 11.574 1.00 94.00 89 ILE A C 1
ATOM 699 O O . ILE A 1 89 ? -15.941 -3.106 10.419 1.00 94.00 89 ILE A O 1
ATOM 703 N N . VAL A 1 90 ? -15.585 -1.514 11.976 1.00 92.19 90 VAL A N 1
ATOM 704 C CA . VAL A 1 90 ? -14.930 -0.555 11.079 1.00 92.19 90 VAL A CA 1
ATOM 705 C C . VAL A 1 90 ? -13.643 -1.145 10.515 1.00 92.19 90 VAL A C 1
ATOM 707 O O . VAL A 1 90 ? -13.482 -1.216 9.299 1.00 92.19 90 VAL A O 1
ATOM 710 N N . LEU A 1 91 ? -12.748 -1.635 11.372 1.00 93.81 91 LEU A N 1
ATOM 711 C CA . LEU A 1 91 ? -11.443 -2.120 10.930 1.00 93.81 91 LEU A CA 1
ATOM 712 C C . LEU A 1 91 ? -11.544 -3.437 10.167 1.00 93.81 91 LEU A C 1
ATOM 714 O O . LEU A 1 91 ? -10.847 -3.597 9.172 1.00 93.81 91 LEU A O 1
ATOM 718 N N . LYS A 1 92 ? -12.459 -4.347 10.532 1.00 94.88 92 LYS A N 1
ATOM 719 C CA . LYS A 1 92 ? -12.691 -5.564 9.737 1.00 94.88 92 LYS A CA 1
ATOM 720 C C . LYS A 1 92 ? -13.183 -5.224 8.330 1.00 94.88 92 LYS A C 1
ATOM 722 O O . LYS A 1 92 ? -12.676 -5.785 7.365 1.00 94.88 92 LYS A O 1
ATOM 727 N N . ARG A 1 93 ? -14.136 -4.293 8.191 1.00 93.88 93 ARG A N 1
ATOM 728 C CA . ARG A 1 93 ? -14.617 -3.841 6.871 1.00 93.88 93 ARG A CA 1
ATOM 729 C C . ARG A 1 93 ? -13.521 -3.151 6.068 1.00 93.88 93 ARG A C 1
ATOM 731 O O . ARG A 1 93 ? -13.440 -3.362 4.865 1.00 93.88 93 ARG A O 1
ATOM 738 N N . TRP A 1 94 ? -12.680 -2.362 6.728 1.00 93.88 94 TRP A N 1
ATOM 739 C CA . TRP A 1 94 ? -11.540 -1.715 6.090 1.00 93.88 94 TRP A CA 1
ATOM 740 C C . TRP A 1 94 ? -10.500 -2.733 5.598 1.00 93.88 94 TRP A C 1
ATOM 742 O O . TRP A 1 94 ? -10.101 -2.660 4.444 1.00 93.88 94 TRP A O 1
ATOM 752 N N . LEU A 1 95 ? -10.150 -3.748 6.397 1.00 93.50 95 LEU A N 1
ATOM 753 C CA . LEU A 1 95 ? -9.238 -4.823 5.980 1.00 93.50 95 LEU A CA 1
ATOM 754 C C . LEU A 1 95 ? -9.782 -5.619 4.788 1.00 93.50 95 LEU A C 1
ATOM 756 O O . LEU A 1 95 ? -9.053 -5.884 3.835 1.00 93.50 95 LEU A O 1
ATOM 760 N N . VAL A 1 96 ? -11.076 -5.958 4.808 1.00 93.62 96 VAL A N 1
ATOM 761 C CA . VAL A 1 96 ? -11.743 -6.596 3.661 1.00 93.62 96 VAL A CA 1
ATOM 762 C C . VAL A 1 96 ? -11.671 -5.691 2.433 1.00 93.62 96 VAL A C 1
ATOM 764 O O . VAL A 1 96 ? -11.377 -6.172 1.342 1.00 93.62 96 VAL A O 1
ATOM 767 N N . ALA A 1 97 ? -11.881 -4.383 2.605 1.00 89.31 97 ALA A N 1
ATOM 768 C CA . ALA A 1 97 ? -11.761 -3.425 1.518 1.00 89.31 97 ALA A CA 1
ATOM 769 C C . ALA A 1 97 ? -10.334 -3.354 0.958 1.00 89.31 97 ALA A C 1
ATOM 771 O O . ALA A 1 97 ? -10.205 -3.321 -0.257 1.00 89.31 97 ALA A O 1
ATOM 772 N N . CYS A 1 98 ? -9.285 -3.393 1.790 1.00 90.25 98 CYS A N 1
ATOM 773 C CA . CYS A 1 98 ? -7.884 -3.436 1.345 1.00 90.25 98 CYS A CA 1
ATOM 774 C C . CYS A 1 98 ? -7.582 -4.666 0.477 1.00 90.25 98 CYS A C 1
ATOM 776 O O . CYS A 1 98 ? -6.858 -4.554 -0.513 1.00 90.25 98 CYS A O 1
ATOM 778 N N . VAL A 1 99 ? -8.148 -5.827 0.818 1.00 92.06 99 VAL A N 1
ATOM 779 C CA . VAL A 1 99 ? -7.999 -7.052 0.018 1.00 92.06 99 VAL A CA 1
ATOM 780 C C . VAL A 1 99 ? -8.812 -6.968 -1.273 1.00 92.06 99 VAL A C 1
ATOM 782 O O . VAL A 1 99 ? -8.260 -7.181 -2.347 1.00 92.06 99 VAL A O 1
ATOM 785 N N . ALA A 1 100 ? -10.094 -6.600 -1.202 1.00 89.25 100 ALA A N 1
ATOM 786 C CA . ALA A 1 100 ? -10.959 -6.475 -2.381 1.00 89.25 100 ALA A CA 1
ATOM 787 C C . ALA A 1 100 ? -10.373 -5.506 -3.423 1.00 89.25 100 ALA A C 1
ATOM 789 O O . ALA A 1 100 ? -10.362 -5.801 -4.609 1.00 89.25 100 ALA A O 1
ATOM 790 N N . SER A 1 101 ? -9.768 -4.420 -2.950 1.00 84.69 101 SER A N 1
ATOM 791 C CA . SER A 1 101 ? -8.934 -3.457 -3.681 1.00 84.69 101 SER A CA 1
ATOM 792 C C . SER A 1 101 ? -7.909 -4.065 -4.657 1.00 84.69 101 SER A C 1
ATOM 794 O O . SER A 1 101 ? -7.580 -3.447 -5.666 1.00 84.69 101 SER A O 1
ATOM 796 N N . VAL A 1 102 ? -7.406 -5.266 -4.358 1.00 85.81 102 VAL A N 1
ATOM 797 C CA . VAL A 1 102 ? -6.386 -5.971 -5.147 1.00 85.81 102 VAL A CA 1
ATOM 798 C C . VAL A 1 102 ? -7.004 -6.944 -6.158 1.00 85.81 102 VAL A C 1
ATOM 800 O O . VAL A 1 102 ? -6.422 -7.173 -7.217 1.00 85.81 102 VAL A O 1
ATOM 803 N N . TYR A 1 103 ? -8.163 -7.527 -5.841 1.00 85.38 103 TYR A N 1
ATOM 804 C CA . TYR A 1 103 ? -8.772 -8.608 -6.627 1.00 85.38 103 TYR A CA 1
ATOM 805 C C . TYR A 1 103 ? -9.928 -8.158 -7.515 1.00 85.38 103 TYR A C 1
ATOM 807 O O . TYR A 1 103 ? -10.188 -8.787 -8.537 1.00 85.38 103 TYR A O 1
ATOM 815 N N . GLU A 1 104 ? -10.618 -7.088 -7.137 1.00 82.19 104 GLU A N 1
ATOM 816 C CA . GLU A 1 104 ? -11.804 -6.608 -7.829 1.00 82.19 104 GLU A CA 1
ATOM 817 C C . GLU A 1 104 ? -11.411 -5.525 -8.849 1.00 82.19 104 GLU A C 1
ATOM 819 O O . GLU A 1 104 ? -10.985 -4.435 -8.455 1.00 82.19 104 GLU A O 1
ATOM 824 N N . PRO A 1 105 ? -11.585 -5.764 -10.167 1.00 71.94 105 PRO A N 1
ATOM 825 C CA . PRO A 1 105 ? -11.181 -4.811 -11.208 1.00 71.94 105 PRO A CA 1
ATOM 826 C C . PRO A 1 105 ? -11.868 -3.444 -11.102 1.00 71.94 105 PRO A C 1
ATOM 828 O O . PRO A 1 105 ? -11.358 -2.445 -11.599 1.00 71.94 105 PRO A O 1
ATOM 831 N N . MET A 1 106 ? -13.044 -3.392 -10.474 1.00 76.19 106 MET A N 1
ATOM 832 C CA . MET A 1 106 ? -13.800 -2.166 -10.231 1.00 76.19 106 MET A CA 1
ATOM 833 C C . MET A 1 106 ? -14.170 -2.075 -8.752 1.00 76.19 106 MET A C 1
ATOM 835 O O . MET A 1 106 ? -15.327 -2.253 -8.374 1.00 76.19 106 MET A O 1
ATOM 839 N N . PHE A 1 107 ? -13.177 -1.801 -7.908 1.00 75.81 107 PHE A N 1
ATOM 840 C CA . PHE A 1 107 ? -13.380 -1.631 -6.473 1.00 75.81 107 PHE A CA 1
ATOM 841 C C . PHE A 1 107 ? -13.335 -0.173 -6.037 1.00 75.81 107 PHE A C 1
ATOM 843 O O . PHE A 1 107 ? -12.526 0.616 -6.519 1.00 75.81 107 PHE A O 1
ATOM 850 N N . LYS A 1 108 ? -14.217 0.178 -5.098 1.00 71.38 108 LYS A N 1
ATOM 851 C CA . LYS A 1 108 ? -14.320 1.519 -4.523 1.00 71.38 108 LYS A CA 1
ATOM 852 C C . LYS A 1 108 ? -14.683 1.390 -3.048 1.00 71.38 108 LYS A C 1
ATOM 854 O O . LYS A 1 108 ? -15.727 0.832 -2.717 1.00 71.38 108 LYS A O 1
ATOM 859 N N . SER A 1 109 ? -13.869 1.962 -2.165 1.00 75.75 109 SER A N 1
ATOM 860 C CA . SER A 1 109 ? -14.196 2.089 -0.741 1.00 75.75 109 SER A CA 1
ATOM 861 C C . SER A 1 109 ? -14.207 3.550 -0.316 1.00 75.75 109 SER A C 1
ATOM 863 O O . SER A 1 109 ? -13.341 4.326 -0.702 1.00 75.75 109 SER A O 1
ATOM 865 N N . LYS A 1 110 ? -15.195 3.921 0.502 1.00 73.56 110 LYS A N 1
ATOM 866 C CA . LYS A 1 110 ? -15.291 5.251 1.132 1.00 73.56 110 LYS A CA 1
ATOM 867 C C . LYS A 1 110 ? -14.858 5.228 2.595 1.00 73.56 110 LYS A C 1
ATOM 869 O O . LYS A 1 110 ? -14.940 6.242 3.280 1.00 73.56 110 LYS A O 1
ATOM 874 N N . LEU A 1 111 ? -14.469 4.053 3.083 1.00 81.44 111 LEU A N 1
ATOM 875 C CA . LEU A 1 111 ? -14.128 3.845 4.473 1.00 81.44 111 LEU A CA 1
ATOM 876 C C . LEU A 1 111 ? -12.662 4.203 4.700 1.00 81.44 111 LEU A C 1
ATOM 878 O O . LEU A 1 111 ? -11.773 3.448 4.311 1.00 81.44 111 LEU A O 1
ATOM 882 N N . VAL A 1 112 ? -12.436 5.327 5.374 1.00 84.94 112 VAL A N 1
ATOM 883 C CA . VAL A 1 112 ? -11.120 5.744 5.867 1.00 84.94 112 VAL A CA 1
ATOM 884 C C . VAL A 1 112 ? -11.188 5.799 7.394 1.00 84.94 112 VAL A C 1
ATOM 886 O O . VAL A 1 112 ? -11.781 6.733 7.940 1.00 84.94 112 VAL A O 1
ATOM 889 N N . PRO A 1 113 ? -10.663 4.782 8.105 1.00 86.88 113 PRO A N 1
ATOM 890 C CA . PRO A 1 113 ? -10.651 4.781 9.561 1.00 86.88 113 PRO A CA 1
ATOM 891 C C . PRO A 1 113 ? -9.767 5.905 10.102 1.00 86.88 113 PRO A C 1
ATOM 893 O O . PRO A 1 113 ? -8.607 6.026 9.716 1.00 86.88 113 PRO A O 1
ATOM 896 N N . VAL A 1 114 ? -10.297 6.691 11.038 1.00 85.25 114 VAL A N 1
ATOM 897 C CA . VAL A 1 114 ? -9.514 7.683 11.783 1.00 85.25 114 VAL A CA 1
ATOM 898 C C . VAL A 1 114 ? -9.285 7.142 13.188 1.00 85.25 114 VAL A C 1
ATOM 900 O O . VAL A 1 114 ? -10.240 6.964 13.946 1.00 85.25 114 VAL A O 1
ATOM 903 N N . LEU A 1 115 ? -8.025 6.860 13.525 1.00 84.12 115 LEU A N 1
ATOM 904 C CA . LEU A 1 115 ? -7.628 6.366 14.845 1.00 84.12 115 LEU A CA 1
ATOM 905 C C . LEU A 1 115 ? -7.280 7.549 15.759 1.00 84.12 115 LEU A C 1
ATOM 907 O O . LEU A 1 115 ? -6.191 8.120 15.679 1.00 84.12 115 LEU A O 1
ATOM 911 N N . GLN A 1 116 ? -8.199 7.920 16.648 1.00 81.12 116 GLN A N 1
ATOM 912 C CA . GLN A 1 116 ? -8.014 9.047 17.569 1.00 81.12 116 GLN A CA 1
ATOM 913 C C . GLN A 1 116 ? -7.634 8.554 18.961 1.00 81.12 116 GLN A C 1
ATOM 915 O O . GLN A 1 116 ? -8.225 7.610 19.462 1.00 81.12 116 GLN A O 1
ATOM 920 N N . GLY A 1 117 ? -6.657 9.198 19.593 1.00 76.50 117 GLY A N 1
ATOM 921 C CA . GLY A 1 117 ? -6.159 8.824 20.918 1.00 76.50 117 GLY A CA 1
ATOM 922 C C . GLY A 1 117 ? -4.921 9.625 21.288 1.00 76.50 117 GLY A C 1
ATOM 923 O O . GLY A 1 117 ? -4.338 10.268 20.411 1.00 76.50 117 GLY A O 1
ATOM 924 N N . ASP A 1 118 ? -4.508 9.561 22.548 1.00 70.25 118 ASP A N 1
ATOM 925 C CA . ASP A 1 118 ? -3.380 10.348 23.047 1.00 70.25 118 ASP A CA 1
ATOM 926 C C . ASP A 1 118 ? -2.077 10.050 22.292 1.00 70.25 118 ASP A C 1
ATOM 928 O O . ASP A 1 118 ? -1.885 8.968 21.723 1.00 70.25 118 ASP A O 1
ATOM 932 N N . GLN A 1 119 ? -1.176 11.034 22.287 1.00 56.62 119 GLN A N 1
ATOM 933 C CA . GLN A 1 119 ? 0.044 11.101 21.468 1.00 56.62 119 GLN A CA 1
ATOM 934 C C . GLN A 1 119 ? 1.083 9.990 21.762 1.00 56.62 119 GLN A C 1
ATOM 936 O O . GLN A 1 119 ? 2.155 9.967 21.169 1.00 56.62 119 GLN A O 1
ATOM 941 N N . SER A 1 120 ? 0.770 9.043 22.650 1.00 55.25 120 SER A N 1
ATOM 942 C CA . SER A 1 120 ? 1.604 7.898 23.038 1.00 55.25 120 SER A CA 1
ATOM 943 C C . SER A 1 120 ? 1.085 6.544 22.533 1.00 55.25 120 SER A C 1
ATOM 945 O O . SER A 1 120 ? 1.727 5.513 22.757 1.00 55.25 120 SER A O 1
ATOM 947 N N . PHE A 1 121 ? -0.073 6.504 21.864 1.00 58.50 121 PHE A N 1
ATOM 948 C CA . PHE A 1 121 ? -0.686 5.241 21.465 1.00 58.50 121 PHE A CA 1
ATOM 949 C C . PHE A 1 121 ? -0.118 4.710 20.147 1.00 58.50 121 PHE A C 1
ATOM 951 O O . PHE A 1 121 ? -0.018 5.433 19.159 1.00 58.50 121 PHE A O 1
ATOM 958 N N . ARG A 1 122 ? 0.199 3.409 20.146 1.00 75.19 122 ARG A N 1
ATOM 959 C CA . ARG A 1 122 ? 0.824 2.578 19.095 1.00 75.19 122 ARG A CA 1
ATOM 960 C C . ARG A 1 122 ? -0.006 2.458 17.795 1.00 75.19 122 ARG A C 1
ATOM 962 O O . ARG A 1 122 ? -0.053 1.383 17.214 1.00 75.19 122 ARG A O 1
ATOM 969 N N . LYS A 1 123 ? -0.696 3.518 17.362 1.00 84.00 123 LYS A N 1
ATOM 970 C CA . LYS A 1 123 ? -1.640 3.558 16.231 1.00 84.00 123 LYS A CA 1
ATOM 971 C C . LYS A 1 123 ? -0.934 3.325 14.901 1.00 84.00 123 LYS A C 1
ATOM 973 O O . LYS A 1 123 ? -1.254 2.361 14.215 1.00 84.00 123 LYS A O 1
ATOM 978 N N . THR A 1 124 ? 0.076 4.136 14.609 1.00 84.00 124 THR A N 1
ATOM 979 C CA . THR A 1 124 ? 0.948 3.972 13.442 1.00 84.00 124 THR A CA 1
ATOM 980 C C . THR A 1 124 ? 1.590 2.588 13.446 1.00 84.00 124 THR A C 1
ATOM 982 O O . THR A 1 124 ? 1.389 1.812 12.522 1.00 84.00 124 THR A O 1
ATOM 985 N N . ALA A 1 125 ? 2.197 2.186 14.570 1.00 86.88 125 ALA A N 1
ATOM 986 C CA . ALA A 1 125 ? 2.787 0.853 14.727 1.00 86.88 125 ALA A CA 1
ATOM 987 C C . ALA A 1 125 ? 1.778 -0.307 14.570 1.00 86.88 125 ALA A C 1
ATOM 989 O O . ALA A 1 125 ? 2.153 -1.411 14.179 1.00 86.88 125 ALA A O 1
ATOM 990 N N . PHE A 1 126 ? 0.503 -0.105 14.910 1.00 89.12 126 PHE A N 1
ATOM 991 C CA . PHE A 1 126 ? -0.551 -1.099 14.716 1.00 89.12 126 PHE A CA 1
ATOM 992 C C . PHE A 1 126 ? -0.860 -1.282 13.229 1.00 89.12 126 PHE A C 1
ATOM 994 O O . PHE A 1 126 ? -0.866 -2.415 12.747 1.00 89.12 126 PHE A O 1
ATOM 1001 N N . VAL A 1 127 ? -1.080 -0.178 12.508 1.00 88.69 127 VAL A N 1
ATOM 1002 C CA . VAL A 1 127 ? -1.363 -0.207 11.066 1.00 88.69 127 VAL A CA 1
ATOM 1003 C C . VAL A 1 127 ? -0.147 -0.718 10.298 1.00 88.69 127 VAL A C 1
ATOM 1005 O O . VAL A 1 127 ? -0.288 -1.608 9.461 1.00 88.69 127 VAL A O 1
ATOM 1008 N N . GLU A 1 128 ? 1.047 -0.239 10.647 1.00 88.19 128 GLU A N 1
ATOM 1009 C CA . GLU A 1 128 ? 2.313 -0.694 10.080 1.00 88.19 128 GLU A CA 1
ATOM 1010 C C . GLU A 1 128 ? 2.453 -2.211 10.218 1.00 88.19 128 GLU A C 1
ATOM 1012 O O . GLU A 1 128 ? 2.671 -2.888 9.224 1.00 88.19 128 GLU A O 1
ATOM 1017 N N . ARG A 1 129 ? 2.250 -2.795 11.407 1.00 89.56 129 ARG A N 1
ATOM 1018 C CA . ARG A 1 129 ? 2.388 -4.253 11.605 1.00 89.56 129 ARG A CA 1
ATOM 1019 C C . ARG A 1 129 ? 1.424 -5.090 10.774 1.00 89.56 129 ARG A C 1
ATOM 1021 O O . ARG A 1 129 ? 1.766 -6.214 10.419 1.00 89.56 129 ARG A O 1
ATOM 1028 N N . ILE A 1 130 ? 0.233 -4.571 10.494 1.00 88.50 130 ILE A N 1
ATOM 1029 C CA . ILE A 1 130 ? -0.726 -5.226 9.599 1.00 88.50 130 ILE A CA 1
ATOM 1030 C C . ILE A 1 130 ? -0.240 -5.137 8.150 1.00 88.50 130 ILE A C 1
ATOM 1032 O O . ILE A 1 130 ? -0.358 -6.102 7.400 1.00 88.50 130 ILE A O 1
ATOM 1036 N N . ALA A 1 131 ? 0.290 -3.980 7.759 1.00 87.00 131 ALA A N 1
ATOM 1037 C CA . ALA A 1 131 ? 0.645 -3.665 6.383 1.00 87.00 131 ALA A CA 1
ATOM 1038 C C . ALA A 1 131 ? 2.069 -4.094 5.986 1.00 87.00 131 ALA A C 1
ATOM 1040 O O . ALA A 1 131 ? 2.352 -4.211 4.796 1.00 87.00 131 ALA A O 1
ATOM 1041 N N . LEU A 1 132 ? 2.967 -4.355 6.944 1.00 85.75 132 LEU A N 1
ATOM 1042 C CA . LEU A 1 132 ? 4.385 -4.692 6.743 1.00 85.75 132 LEU A CA 1
ATOM 1043 C C . LEU A 1 132 ? 4.580 -6.150 6.298 1.00 85.75 132 LEU A C 1
ATOM 1045 O O . LEU A 1 132 ? 5.403 -6.900 6.824 1.00 85.75 132 LEU A O 1
ATOM 1049 N N . VAL A 1 133 ? 3.803 -6.555 5.303 1.00 84.56 133 VAL A N 1
ATOM 1050 C CA . VAL A 1 133 ? 3.867 -7.874 4.676 1.00 84.56 133 VAL A CA 1
ATOM 1051 C C . VAL A 1 133 ? 5.019 -7.950 3.672 1.00 84.56 133 VAL A C 1
ATOM 1053 O O . VAL A 1 133 ? 5.644 -8.997 3.506 1.00 84.56 133 VAL A O 1
ATOM 1056 N N . MET A 1 134 ? 5.362 -6.811 3.059 1.00 81.44 134 MET A N 1
ATOM 1057 C CA . MET A 1 134 ? 6.483 -6.661 2.136 1.00 81.44 134 MET A CA 1
ATOM 1058 C C . MET A 1 134 ? 6.954 -5.196 2.037 1.00 81.44 134 MET A C 1
ATOM 1060 O O . MET A 1 134 ? 6.230 -4.286 2.454 1.00 81.44 134 MET A O 1
ATOM 1064 N N . PRO 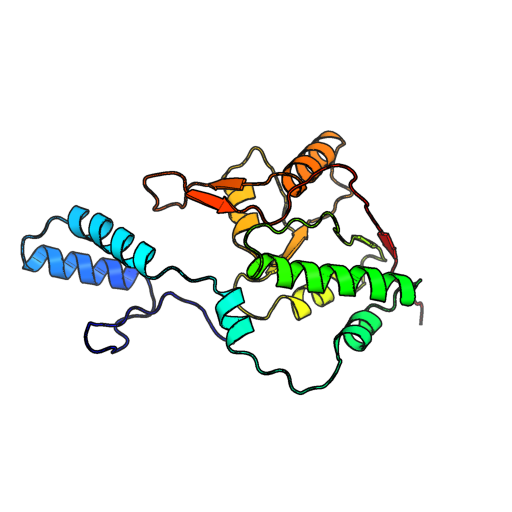A 1 135 ? 8.154 -4.929 1.484 1.00 79.19 135 PRO A N 1
ATOM 1065 C CA . PRO A 1 135 ? 8.619 -3.568 1.234 1.00 79.19 135 PRO A CA 1
ATOM 1066 C C . PRO A 1 135 ? 7.627 -2.779 0.379 1.00 79.19 135 PRO A C 1
ATOM 1068 O O . PRO A 1 135 ? 7.028 -3.328 -0.543 1.00 79.19 135 PRO A O 1
ATOM 1071 N N . SER A 1 136 ? 7.473 -1.489 0.683 1.00 78.44 136 SER A N 1
ATOM 1072 C CA . SER A 1 136 ? 6.567 -0.572 -0.026 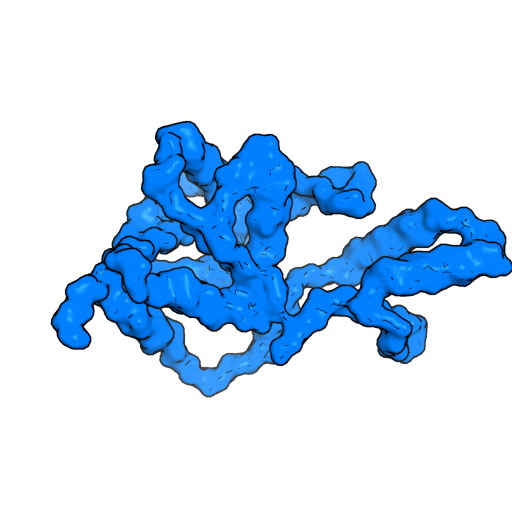1.00 78.44 136 SER A CA 1
ATOM 1073 C C . SER A 1 136 ? 5.075 -0.930 0.045 1.00 78.44 136 SER A C 1
ATOM 1075 O O . SER A 1 136 ? 4.271 -0.295 -0.629 1.00 78.44 136 SER A O 1
ATOM 1077 N N . ALA A 1 137 ? 4.664 -1.888 0.883 1.00 83.75 137 ALA A N 1
ATOM 1078 C CA . ALA A 1 137 ? 3.245 -2.130 1.144 1.00 83.75 137 ALA A CA 1
ATOM 1079 C C . ALA A 1 137 ? 2.617 -1.023 2.008 1.00 83.75 137 ALA A C 1
ATOM 1081 O O . ALA A 1 137 ? 1.456 -0.674 1.800 1.00 83.75 137 ALA A O 1
ATOM 1082 N N . PHE A 1 138 ? 3.390 -0.448 2.932 1.00 87.25 138 PHE A N 1
ATOM 1083 C CA . PHE A 1 138 ? 2.953 0.604 3.847 1.00 87.25 138 PHE A CA 1
ATOM 1084 C C . PHE A 1 138 ? 3.685 1.922 3.585 1.00 87.25 138 PHE A C 1
ATOM 1086 O O . PHE A 1 138 ? 4.901 1.916 3.382 1.00 87.25 138 PHE A O 1
ATOM 1093 N N . LEU A 1 139 ? 2.950 3.034 3.619 1.00 85.62 139 LEU A N 1
ATOM 1094 C CA . LEU A 1 139 ? 3.494 4.391 3.627 1.00 85.62 139 LEU A CA 1
ATOM 1095 C C . LEU A 1 139 ? 3.009 5.130 4.872 1.00 85.62 139 LEU A C 1
ATOM 1097 O O . LEU A 1 139 ? 1.812 5.371 5.015 1.00 85.62 139 LEU A O 1
ATOM 1101 N N . GLU A 1 140 ? 3.942 5.512 5.736 1.00 86.38 140 GLU A N 1
ATOM 1102 C CA . GLU A 1 140 ? 3.671 6.300 6.937 1.00 86.38 140 GLU A CA 1
ATOM 1103 C C . GLU A 1 140 ? 3.679 7.804 6.636 1.00 86.38 140 GLU A C 1
ATOM 1105 O O . GLU A 1 140 ? 4.494 8.278 5.840 1.00 86.38 140 GLU A O 1
ATOM 1110 N N . GLY A 1 141 ? 2.806 8.563 7.307 1.00 79.25 141 GLY A N 1
ATOM 1111 C CA . GLY A 1 141 ? 2.891 10.025 7.361 1.00 79.25 141 GLY A CA 1
ATOM 1112 C C . GLY A 1 141 ? 2.766 10.719 6.005 1.00 79.25 141 GLY A C 1
ATOM 1113 O O . GLY A 1 141 ? 3.375 11.766 5.787 1.00 79.25 141 GLY A O 1
ATOM 1114 N N . ALA A 1 142 ? 2.001 10.147 5.076 1.00 79.69 142 ALA A N 1
ATOM 1115 C CA . ALA A 1 142 ? 1.858 10.701 3.742 1.00 79.69 142 ALA A CA 1
ATOM 1116 C C . ALA A 1 142 ? 1.170 12.073 3.783 1.00 79.69 142 ALA A C 1
ATOM 1118 O O . ALA A 1 142 ? 0.063 12.217 4.309 1.00 79.69 142 ALA A O 1
ATOM 1119 N N . GLU A 1 143 ? 1.801 13.068 3.159 1.00 75.00 143 GLU A N 1
ATOM 1120 C CA . GLU A 1 143 ? 1.154 14.324 2.791 1.00 75.00 143 GLU A CA 1
ATOM 1121 C C . GLU A 1 143 ? 0.644 14.206 1.352 1.00 75.00 143 GLU A C 1
ATOM 1123 O O . GLU A 1 143 ? 1.411 14.212 0.382 1.00 75.00 143 GLU A O 1
ATOM 1128 N N . LEU A 1 144 ? -0.674 14.079 1.205 1.00 73.56 144 LEU A N 1
ATOM 1129 C CA . LEU A 1 144 ? -1.305 14.039 -0.104 1.00 73.56 144 LEU A CA 1
ATOM 1130 C C . LEU A 1 144 ? -1.556 15.464 -0.613 1.00 73.56 144 LEU A C 1
ATOM 1132 O O . LEU A 1 144 ? -2.439 16.170 -0.125 1.00 73.56 144 LEU A O 1
ATOM 1136 N N . ASN A 1 145 ? -0.834 15.841 -1.664 1.00 76.06 145 ASN A N 1
ATOM 1137 C CA . ASN A 1 145 ? -1.104 17.015 -2.479 1.00 76.06 145 ASN A CA 1
ATOM 1138 C C . ASN A 1 145 ? -1.571 16.569 -3.878 1.00 76.06 145 ASN A C 1
ATOM 1140 O O . ASN A 1 145 ? -0.730 16.206 -4.704 1.00 76.06 145 ASN A O 1
ATOM 1144 N N . PRO A 1 146 ? -2.881 16.625 -4.184 1.00 70.81 146 PRO A N 1
ATOM 1145 C CA . PRO A 1 146 ? -3.407 16.184 -5.479 1.00 70.81 146 PRO A CA 1
ATOM 1146 C C . PRO A 1 146 ? -2.930 16.994 -6.688 1.00 70.81 146 PRO A C 1
ATOM 1148 O O . PRO A 1 146 ? -3.039 16.500 -7.811 1.00 70.81 146 PRO A O 1
ATOM 1151 N N . ASP A 1 147 ? -2.391 18.197 -6.471 1.00 73.06 147 ASP A N 1
ATOM 1152 C CA . ASP A 1 147 ? -1.822 19.036 -7.531 1.00 73.06 147 ASP A CA 1
ATOM 1153 C C . ASP A 1 147 ? -0.367 18.649 -7.858 1.00 73.06 147 ASP A C 1
ATOM 1155 O O . ASP A 1 147 ? 0.173 19.033 -8.896 1.00 73.06 147 ASP A O 1
ATOM 1159 N N . SER A 1 148 ? 0.278 17.852 -6.997 1.00 78.69 148 SER A N 1
ATOM 1160 C CA . SER A 1 148 ? 1.625 17.325 -7.214 1.00 78.69 148 SER A CA 1
ATOM 1161 C C . SER A 1 148 ? 1.568 15.896 -7.749 1.00 78.69 148 SER A C 1
ATOM 1163 O O . SER A 1 148 ? 1.201 14.956 -7.039 1.00 78.69 148 SER A O 1
ATOM 1165 N N . LYS A 1 149 ? 2.004 15.712 -9.003 1.00 75.81 149 LYS A N 1
ATOM 1166 C CA . LYS A 1 149 ? 2.102 14.382 -9.628 1.00 75.81 149 LYS A CA 1
ATOM 1167 C C . LYS A 1 149 ? 2.981 13.427 -8.819 1.00 75.81 149 LYS A C 1
ATOM 1169 O O . LYS A 1 149 ? 2.640 12.254 -8.712 1.00 75.81 149 LYS A O 1
ATOM 1174 N N . ASP A 1 150 ? 4.060 13.924 -8.219 1.00 78.38 150 ASP A N 1
ATOM 1175 C CA . ASP A 1 150 ? 4.975 13.108 -7.414 1.00 78.38 150 ASP A CA 1
ATOM 1176 C C . ASP A 1 150 ? 4.346 12.677 -6.083 1.00 78.38 150 ASP A C 1
ATOM 1178 O O . ASP A 1 150 ? 4.537 11.538 -5.654 1.00 78.38 150 ASP A O 1
ATOM 1182 N N . SER A 1 151 ? 3.542 13.543 -5.452 1.00 80.31 151 SER A N 1
ATOM 1183 C CA . SER A 1 151 ? 2.799 13.200 -4.228 1.00 80.31 151 SER A CA 1
ATOM 1184 C C . SER A 1 151 ? 1.757 12.114 -4.504 1.00 80.31 151 SER A C 1
ATOM 1186 O O . SER A 1 151 ? 1.734 11.087 -3.819 1.00 80.31 151 SER A O 1
ATOM 1188 N N . VAL A 1 152 ? 0.966 12.280 -5.570 1.00 78.81 152 VAL A N 1
ATOM 1189 C CA . VAL A 1 152 ? -0.000 11.267 -6.021 1.00 78.81 152 VAL A CA 1
ATOM 1190 C C . VAL A 1 152 ? 0.710 9.956 -6.350 1.00 78.81 152 VAL A C 1
ATOM 1192 O O . VAL A 1 152 ? 0.321 8.907 -5.841 1.00 78.81 152 VAL A O 1
ATOM 1195 N N . LEU A 1 153 ? 1.788 10.010 -7.140 1.00 78.88 153 LEU A N 1
ATOM 1196 C CA . LEU A 1 153 ? 2.559 8.833 -7.536 1.00 78.88 153 LEU A CA 1
ATOM 1197 C C . LEU A 1 153 ? 3.145 8.092 -6.327 1.00 78.88 153 LEU A C 1
ATOM 1199 O O . LEU A 1 153 ? 3.184 6.863 -6.327 1.00 78.88 153 LEU A O 1
ATOM 1203 N N . THR A 1 154 ? 3.594 8.821 -5.307 1.00 81.12 154 THR A N 1
ATOM 1204 C CA . THR A 1 154 ? 4.099 8.235 -4.060 1.00 81.12 154 THR A CA 1
ATOM 1205 C C . THR A 1 154 ? 2.992 7.487 -3.326 1.00 81.12 154 THR A C 1
ATOM 1207 O O . THR A 1 154 ? 3.201 6.349 -2.912 1.00 81.12 154 THR A O 1
ATOM 1210 N N . CYS A 1 155 ? 1.795 8.070 -3.235 1.00 79.69 155 CYS A N 1
ATOM 1211 C CA . CYS A 1 155 ? 0.648 7.441 -2.586 1.00 79.69 155 CYS A CA 1
ATOM 1212 C C . CYS A 1 155 ? 0.240 6.139 -3.299 1.00 79.69 155 CYS A C 1
ATOM 1214 O O . CYS A 1 155 ? 0.268 5.070 -2.698 1.00 79.69 155 CYS A O 1
ATOM 1216 N N . ILE A 1 156 ? -0.024 6.179 -4.607 1.00 78.44 156 ILE A N 1
ATOM 1217 C CA . ILE A 1 156 ? -0.571 5.030 -5.366 1.00 78.44 156 ILE A CA 1
ATOM 1218 C C . ILE A 1 156 ? 0.410 3.855 -5.577 1.00 78.44 156 ILE A C 1
ATOM 1220 O O . ILE A 1 156 ? 0.082 2.857 -6.235 1.00 78.44 156 ILE A O 1
ATOM 1224 N N . ARG A 1 157 ? 1.659 3.998 -5.116 1.00 78.94 157 ARG A N 1
ATOM 1225 C CA . ARG A 1 157 ? 2.676 2.934 -5.110 1.00 78.94 157 ARG A CA 1
ATOM 1226 C C . ARG A 1 157 ? 2.555 2.006 -3.905 1.00 78.94 157 ARG A C 1
ATOM 1228 O O . ARG A 1 157 ? 3.133 0.926 -3.955 1.00 78.94 157 ARG A O 1
ATOM 1235 N N . HIS A 1 158 ? 1.825 2.416 -2.874 1.00 84.06 158 HIS A N 1
ATOM 1236 C CA . HIS A 1 158 ? 1.682 1.679 -1.625 1.00 84.06 158 HIS A CA 1
ATOM 1237 C C . HIS A 1 158 ? 0.272 1.100 -1.500 1.00 84.06 158 HIS A C 1
ATOM 1239 O O . HIS A 1 158 ? -0.678 1.617 -2.085 1.00 84.06 158 HIS A O 1
ATOM 1245 N N . TRP A 1 159 ? 0.140 0.002 -0.754 1.00 87.50 159 TRP A N 1
ATOM 1246 C CA . TRP A 1 159 ? -1.140 -0.684 -0.559 1.00 87.50 159 TRP A CA 1
ATOM 1247 C C . TRP A 1 159 ? -1.969 -0.037 0.547 1.00 87.50 159 TRP A C 1
ATOM 1249 O O . TRP A 1 159 ? -3.163 0.202 0.384 1.00 87.50 159 TRP A O 1
ATOM 1259 N N . ILE A 1 160 ? -1.316 0.265 1.668 1.00 89.62 160 ILE A N 1
ATOM 1260 C CA . ILE A 1 160 ? -1.905 0.938 2.818 1.00 89.62 160 ILE A CA 1
ATOM 1261 C C . ILE A 1 160 ? -1.107 2.210 3.072 1.00 89.62 160 ILE A C 1
ATOM 1263 O O . ILE A 1 160 ? 0.122 2.197 3.119 1.00 89.62 160 ILE A O 1
ATOM 1267 N N . ILE A 1 161 ? -1.825 3.314 3.236 1.00 87.12 161 ILE A N 1
ATOM 1268 C CA . ILE A 1 161 ? -1.244 4.636 3.436 1.00 87.12 161 ILE A CA 1
ATOM 1269 C C . ILE A 1 161 ? -1.815 5.198 4.728 1.00 87.12 161 ILE A C 1
ATOM 1271 O O . ILE A 1 161 ? -3.033 5.301 4.883 1.00 87.12 161 ILE A O 1
ATOM 1275 N N . GLU A 1 162 ? -0.934 5.575 5.641 1.00 85.81 162 GLU A N 1
ATOM 1276 C CA . GLU A 1 162 ? -1.277 6.447 6.750 1.00 85.81 162 GLU A CA 1
ATOM 1277 C C . GLU A 1 162 ? -1.129 7.893 6.292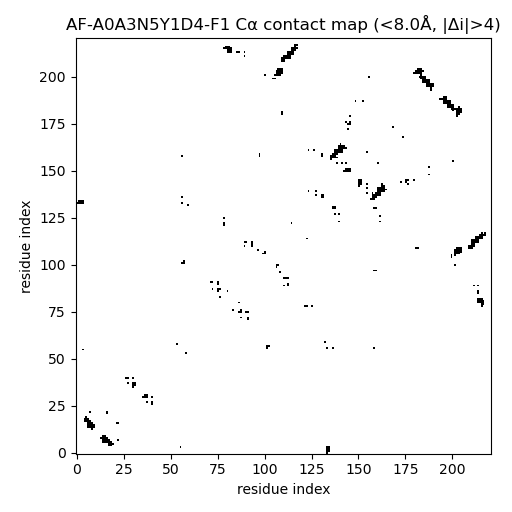 1.00 85.81 162 GLU A C 1
ATOM 1279 O O . GLU A 1 162 ? -0.055 8.338 5.888 1.00 85.81 162 GLU A O 1
ATOM 1284 N N . LEU A 1 163 ? -2.230 8.632 6.355 1.00 80.69 163 LEU A N 1
ATOM 1285 C CA . LEU A 1 163 ? -2.219 10.066 6.121 1.00 80.69 163 LEU A CA 1
ATOM 1286 C C . LEU A 1 163 ? -1.737 10.749 7.403 1.00 80.69 163 LEU A C 1
ATOM 1288 O O . LEU A 1 163 ? -2.297 10.500 8.473 1.00 80.69 163 LEU A O 1
ATOM 1292 N N . GLY A 1 164 ? -0.709 11.595 7.290 1.00 69.38 164 GLY A N 1
ATOM 1293 C CA . GLY A 1 164 ? -0.218 12.406 8.410 1.00 69.38 164 GLY A CA 1
ATOM 1294 C C . GLY A 1 164 ? -1.303 13.337 8.972 1.00 69.38 164 GLY A C 1
ATOM 1295 O O . GLY A 1 164 ? -2.369 13.472 8.372 1.00 69.38 164 GLY A O 1
ATOM 1296 N N . GLU A 1 165 ? -1.041 13.968 10.128 1.00 64.06 165 GLU A N 1
ATOM 1297 C CA . GLU A 1 165 ? -2.025 14.737 10.916 1.00 64.06 165 GLU A CA 1
ATOM 1298 C C . GLU A 1 165 ? -3.048 15.511 10.064 1.00 64.06 165 GLU A C 1
ATOM 1300 O O . GLU A 1 165 ? -2.801 16.612 9.565 1.00 64.06 165 GLU A O 1
ATOM 1305 N N . LEU A 1 166 ? -4.259 14.947 9.991 1.00 58.06 166 LEU A N 1
ATOM 1306 C CA . LEU A 1 166 ? -5.436 15.575 9.389 1.00 58.06 166 LEU A CA 1
ATOM 1307 C C . LEU A 1 166 ? -5.768 16.929 10.045 1.00 58.06 166 LEU A C 1
ATOM 1309 O O . LEU A 1 166 ? -6.411 17.764 9.417 1.00 58.06 166 LEU A O 1
ATOM 1313 N N . GLU A 1 167 ? -5.291 17.184 11.265 1.00 49.06 167 GLU A N 1
ATOM 1314 C CA . GLU A 1 167 ? -5.510 18.426 12.017 1.00 49.06 167 GLU A CA 1
ATOM 1315 C C . GLU A 1 167 ? -4.772 19.640 11.422 1.00 49.06 167 GLU A C 1
ATOM 1317 O O . GLU A 1 167 ? -5.260 20.766 11.5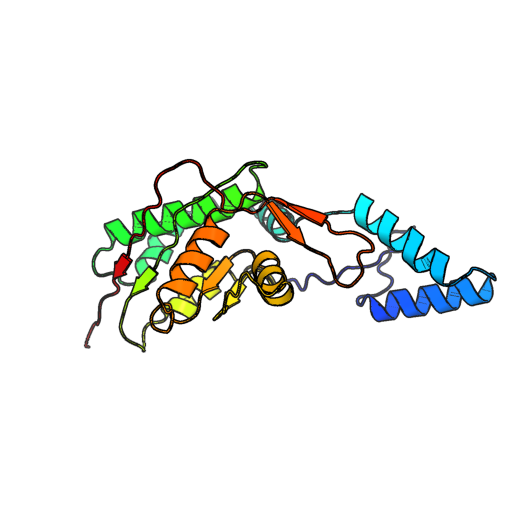17 1.00 49.06 167 GLU A O 1
ATOM 1322 N N . ARG A 1 168 ? -3.645 19.445 10.714 1.00 48.22 168 ARG A N 1
ATOM 1323 C CA . ARG A 1 168 ? -2.933 20.541 10.018 1.00 48.22 168 ARG A CA 1
ATOM 1324 C C . ARG A 1 168 ? -3.524 20.853 8.632 1.00 48.22 168 ARG A C 1
ATOM 1326 O O . ARG A 1 168 ? -2.924 21.568 7.829 1.00 48.22 168 ARG A O 1
ATOM 1333 N N . THR A 1 169 ? -4.704 20.309 8.335 1.00 48.03 169 THR A N 1
ATOM 1334 C CA . THR A 1 169 ? -5.341 20.344 7.016 1.00 48.03 169 THR A CA 1
ATOM 1335 C C . THR A 1 169 ? -6.383 21.463 6.969 1.00 48.03 169 THR A C 1
ATOM 1337 O O . THR A 1 169 ? -7.446 21.372 7.576 1.00 48.03 169 THR A O 1
ATOM 1340 N N . ASN A 1 170 ? -6.102 22.544 6.237 1.00 50.38 170 ASN A N 1
ATOM 1341 C CA . ASN A 1 170 ? -7.087 23.598 5.966 1.00 50.38 170 ASN A CA 1
ATOM 1342 C C . ASN A 1 170 ? -8.289 23.028 5.165 1.00 50.38 170 ASN A C 1
ATOM 1344 O O . ASN A 1 170 ? -8.184 21.988 4.515 1.00 50.38 170 ASN A O 1
ATOM 1348 N N . ARG A 1 171 ? -9.433 23.729 5.142 1.00 54.09 171 ARG A N 1
ATOM 1349 C CA . ARG A 1 171 ? -10.662 23.346 4.413 1.00 54.09 171 ARG A CA 1
ATOM 1350 C C . ARG A 1 171 ? -10.394 22.947 2.950 1.00 54.09 171 ARG A C 1
ATOM 1352 O O . ARG A 1 171 ? -11.047 22.041 2.438 1.00 54.09 171 ARG A O 1
ATOM 1359 N N . ASN A 1 172 ? -9.408 23.575 2.304 1.00 52.25 172 ASN A N 1
ATOM 1360 C CA . ASN A 1 172 ? -8.984 23.236 0.943 1.00 52.25 172 ASN A CA 1
ATOM 1361 C C . ASN A 1 172 ? -8.387 21.826 0.843 1.00 52.25 172 ASN A C 1
ATOM 1363 O O . ASN A 1 172 ? -8.770 21.072 -0.044 1.00 52.25 172 ASN A O 1
ATOM 1367 N N . SER A 1 173 ? -7.507 21.429 1.762 1.00 59.25 173 SER A N 1
ATOM 1368 C CA . SER A 1 173 ? -6.854 20.121 1.700 1.00 59.25 173 SER A CA 1
ATOM 1369 C C . SER A 1 173 ? -7.772 18.965 2.130 1.00 59.25 173 SER A C 1
ATOM 1371 O O . SER A 1 173 ? -7.609 17.859 1.621 1.00 59.25 173 SER A O 1
ATOM 1373 N N . GLN A 1 174 ? -8.836 19.216 2.910 1.00 63.75 174 GLN A N 1
ATOM 1374 C CA . GLN A 1 174 ? -9.919 18.232 3.094 1.00 63.75 174 GLN A CA 1
ATOM 1375 C C . GLN A 1 174 ? -10.746 18.010 1.818 1.00 63.75 174 GLN A C 1
ATOM 1377 O O . GLN A 1 174 ? -11.110 16.874 1.507 1.00 63.75 174 GLN A O 1
ATOM 1382 N N . GLY A 1 175 ? -11.031 19.077 1.063 1.00 64.44 175 GLY A N 1
ATOM 1383 C CA . GLY A 1 175 ? -11.702 18.975 -0.236 1.00 64.44 175 GLY A CA 1
ATOM 1384 C C . GLY A 1 175 ? -10.874 18.170 -1.237 1.00 64.44 175 GLY A C 1
ATOM 1385 O O . GLY A 1 175 ? -11.392 17.251 -1.869 1.00 64.44 175 GLY A O 1
ATOM 1386 N N . SER A 1 176 ? -9.576 18.459 -1.311 1.00 64.81 176 SER A N 1
ATOM 1387 C CA . SER A 1 176 ? -8.622 17.756 -2.170 1.00 64.81 176 SER A CA 1
ATOM 1388 C C . SER A 1 176 ? -8.446 16.283 -1.774 1.00 64.81 176 SER A C 1
ATOM 1390 O O . SER A 1 176 ? -8.442 15.416 -2.647 1.00 64.81 176 SER A O 1
ATOM 1392 N N . LEU A 1 177 ? -8.383 15.972 -0.475 1.00 68.94 177 LEU A N 1
ATOM 1393 C CA . LEU A 1 177 ? -8.315 14.593 0.016 1.00 68.94 177 LEU A CA 1
ATOM 1394 C C . LEU A 1 177 ? -9.589 13.810 -0.316 1.00 68.94 177 LEU A C 1
ATOM 1396 O O . LEU A 1 177 ? -9.513 12.688 -0.814 1.00 68.94 177 LEU A O 1
ATOM 1400 N N . LYS A 1 178 ? -10.763 14.413 -0.096 1.00 68.44 178 LYS A N 1
ATOM 1401 C CA . LYS A 1 178 ? -12.039 13.800 -0.473 1.00 68.44 178 LYS A CA 1
ATOM 1402 C C . LYS A 1 178 ? -12.084 13.536 -1.974 1.00 68.44 178 LYS A C 1
ATOM 1404 O O . LYS A 1 178 ? -12.402 12.420 -2.358 1.00 68.44 1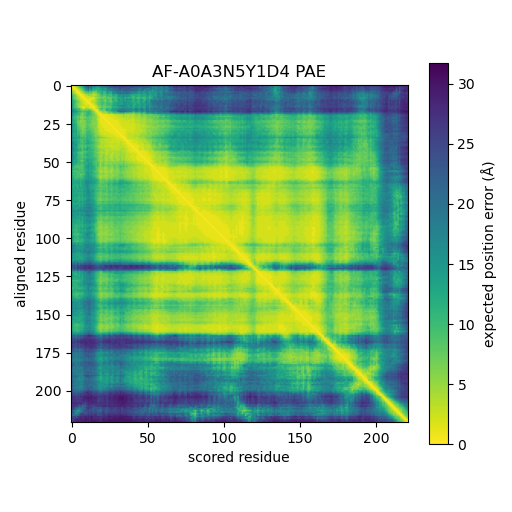78 LYS A O 1
ATOM 1409 N N . ALA A 1 179 ? -11.723 14.530 -2.790 1.00 69.69 179 ALA A N 1
ATOM 1410 C CA . ALA A 1 179 ? -11.678 14.405 -4.243 1.00 69.69 179 ALA A CA 1
ATOM 1411 C C . ALA A 1 179 ? -10.761 13.257 -4.681 1.00 69.69 179 ALA A C 1
ATOM 1413 O O . ALA A 1 179 ? -11.154 12.472 -5.542 1.00 69.69 179 ALA A O 1
ATOM 1414 N N . PHE A 1 180 ? -9.589 13.123 -4.055 1.00 70.44 180 PHE A N 1
ATOM 1415 C CA . PHE A 1 180 ? -8.661 12.026 -4.308 1.00 70.44 180 PHE A CA 1
ATOM 1416 C C . PHE A 1 180 ? -9.267 10.662 -3.960 1.00 70.44 180 PHE A C 1
ATOM 1418 O O . PHE A 1 180 ? -9.347 9.824 -4.844 1.00 70.44 180 PHE A O 1
ATOM 1425 N N . ILE A 1 181 ? -9.811 10.478 -2.751 1.00 69.88 181 ILE A N 1
ATOM 1426 C CA . ILE A 1 181 ? -10.496 9.235 -2.321 1.00 69.88 181 ILE A CA 1
ATOM 1427 C C . ILE A 1 181 ? -11.735 8.909 -3.187 1.00 69.88 181 ILE A C 1
ATOM 1429 O O . ILE A 1 181 ? -12.308 7.828 -3.084 1.00 69.88 181 ILE A O 1
ATOM 1433 N N . THR A 1 182 ? -12.209 9.842 -4.017 1.00 64.31 182 THR A N 1
ATOM 1434 C CA . THR A 1 182 ? -13.332 9.620 -4.945 1.00 64.31 182 THR A CA 1
ATOM 1435 C C . THR A 1 182 ? -12.937 9.485 -6.421 1.00 64.31 182 THR A C 1
ATOM 1437 O O . THR A 1 182 ? -13.818 9.225 -7.241 1.00 64.31 182 THR A O 1
ATOM 1440 N N . LYS A 1 183 ? -11.663 9.631 -6.804 1.00 64.88 183 LYS A N 1
ATOM 1441 C CA . LYS A 1 183 ? -11.234 9.525 -8.214 1.00 64.88 183 LYS A CA 1
ATOM 1442 C C . LYS A 1 183 ? -11.185 8.072 -8.670 1.00 64.88 183 LYS A C 1
ATOM 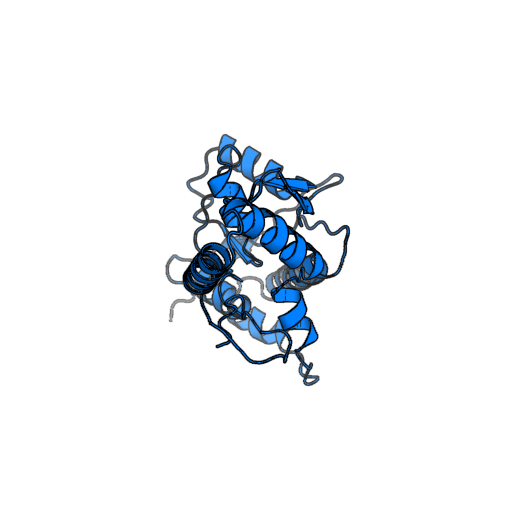1444 O O . LYS A 1 183 ? -10.631 7.254 -7.975 1.00 64.88 183 LYS A O 1
ATOM 1449 N N . SER A 1 184 ? -11.703 7.751 -9.863 1.00 52.19 184 SER A N 1
ATOM 1450 C CA . SER A 1 184 ? -11.786 6.357 -10.377 1.00 52.19 184 SER A CA 1
ATOM 1451 C C . SER A 1 184 ? -10.556 5.837 -11.080 1.00 52.19 184 SER A C 1
ATOM 1453 O O . SER A 1 184 ? -10.353 4.628 -11.172 1.00 52.19 184 SER A O 1
ATOM 1455 N N . ILE A 1 185 ? -9.740 6.745 -11.585 1.00 58.16 185 ILE A N 1
ATOM 1456 C CA . ILE A 1 185 ? -8.553 6.420 -12.351 1.00 58.16 185 ILE A CA 1
ATOM 1457 C C . ILE A 1 185 ? -7.508 7.462 -11.986 1.00 58.16 185 ILE A C 1
ATOM 1459 O O . ILE A 1 185 ? -7.784 8.664 -12.040 1.00 58.16 185 ILE A O 1
ATOM 1463 N N . ASP A 1 186 ? -6.318 6.992 -11.634 1.00 62.59 186 ASP A N 1
ATOM 1464 C CA . ASP A 1 186 ? -5.141 7.834 -11.526 1.00 62.59 186 ASP A CA 1
ATOM 1465 C C . ASP A 1 186 ? -4.339 7.693 -12.810 1.00 62.59 186 ASP A C 1
ATOM 1467 O O . ASP A 1 186 ? -3.726 6.661 -13.094 1.00 62.59 186 ASP A O 1
ATOM 1471 N N . THR A 1 187 ? -4.349 8.754 -13.606 1.00 57.03 187 THR A N 1
ATOM 1472 C CA . THR A 1 187 ? -3.453 8.883 -14.749 1.00 57.03 187 THR A CA 1
ATOM 1473 C C . THR A 1 187 ? -2.105 9.365 -14.230 1.00 57.03 187 THR A C 1
ATOM 1475 O O . THR A 1 187 ? -1.966 10.507 -13.786 1.00 57.03 187 THR A O 1
ATOM 1478 N N . VAL A 1 188 ? -1.108 8.484 -14.254 1.00 60.81 188 VAL A N 1
ATOM 1479 C CA . VAL A 1 188 ? 0.243 8.777 -13.765 1.00 60.81 188 VAL A CA 1
ATOM 1480 C C . VAL A 1 188 ? 1.291 8.460 -14.810 1.00 60.81 188 VAL A C 1
ATOM 1482 O O . VAL A 1 188 ? 1.126 7.562 -15.625 1.00 60.81 188 VAL A O 1
ATOM 1485 N N . ARG A 1 189 ? 2.422 9.161 -14.751 1.00 59.16 189 ARG A N 1
ATOM 1486 C CA . ARG A 1 189 ? 3.575 8.878 -15.600 1.00 59.16 189 ARG A CA 1
ATOM 1487 C C . ARG A 1 189 ? 4.713 8.298 -14.767 1.00 59.16 189 ARG A C 1
ATOM 1489 O O . ARG A 1 189 ? 5.326 9.037 -13.998 1.00 59.16 189 ARG A O 1
ATOM 1496 N N . PRO A 1 190 ? 5.020 6.997 -14.888 1.00 61.94 190 PRO A N 1
ATOM 1497 C CA . PRO A 1 190 ? 6.225 6.444 -14.292 1.00 61.94 190 PRO A CA 1
ATOM 1498 C C . PRO A 1 190 ? 7.480 7.175 -14.809 1.00 61.94 190 PRO A C 1
ATOM 1500 O O . PRO A 1 190 ? 7.501 7.561 -15.978 1.00 61.94 190 PRO A O 1
ATOM 1503 N N . PRO A 1 191 ? 8.552 7.314 -14.002 1.00 47.00 191 PRO A N 1
ATOM 1504 C CA . PRO A 1 191 ? 9.772 8.042 -14.385 1.00 47.00 191 PRO A CA 1
ATOM 1505 C C . PRO A 1 191 ? 10.429 7.563 -15.690 1.00 47.00 191 PRO A C 1
ATOM 1507 O O . PRO A 1 191 ? 11.129 8.327 -16.347 1.00 47.00 191 PRO A O 1
ATOM 1510 N N . TYR A 1 192 ? 10.180 6.311 -16.079 1.00 51.72 192 TYR A N 1
ATOM 1511 C CA . TYR A 1 192 ? 10.720 5.686 -17.289 1.00 51.72 192 TYR A CA 1
ATOM 1512 C C . TYR A 1 192 ? 9.668 5.478 -18.389 1.00 51.72 192 TYR A C 1
ATOM 1514 O O . TYR A 1 192 ? 9.988 4.971 -19.461 1.00 51.72 192 TYR A O 1
ATOM 1522 N N . ALA A 1 193 ? 8.411 5.867 -18.151 1.00 53.94 193 ALA A N 1
ATOM 1523 C CA . ALA A 1 193 ? 7.342 5.695 -19.122 1.00 53.94 193 ALA A CA 1
ATOM 1524 C C . ALA A 1 193 ? 7.322 6.843 -20.140 1.00 53.94 193 ALA A C 1
ATOM 1526 O O . ALA A 1 193 ? 7.383 8.037 -19.811 1.00 53.94 193 ALA A O 1
ATOM 1527 N N . ARG A 1 194 ? 7.196 6.471 -21.415 1.00 49.50 194 ARG A N 1
ATOM 1528 C CA . ARG A 1 194 ? 7.037 7.425 -22.521 1.00 49.50 194 ARG A CA 1
ATOM 1529 C C . ARG A 1 194 ? 5.661 8.082 -22.535 1.00 49.50 194 ARG A C 1
ATOM 1531 O O . ARG A 1 194 ? 5.553 9.226 -22.964 1.00 49.50 194 ARG A O 1
ATOM 1538 N N . THR A 1 195 ? 4.655 7.382 -22.029 1.00 45.09 195 THR A N 1
ATOM 1539 C CA . THR A 1 195 ? 3.261 7.818 -21.961 1.00 45.09 195 THR A CA 1
ATOM 1540 C C . THR A 1 195 ? 2.729 7.668 -20.546 1.00 45.09 195 THR A C 1
ATOM 1542 O O . THR A 1 195 ? 3.259 6.894 -19.747 1.00 45.09 195 THR A O 1
ATOM 1545 N N . ASP A 1 196 ? 1.673 8.412 -20.241 1.00 51.84 196 ASP A N 1
ATOM 1546 C CA . ASP A 1 196 ? 0.933 8.220 -19.003 1.00 51.84 196 ASP A CA 1
ATOM 1547 C C . ASP A 1 196 ? 0.275 6.830 -19.020 1.00 51.84 196 ASP A C 1
ATOM 1549 O O . ASP A 1 196 ? -0.171 6.349 -20.066 1.00 51.84 196 ASP A O 1
ATOM 1553 N N . ILE A 1 197 ? 0.232 6.179 -17.863 1.00 55.41 197 ILE A N 1
ATOM 1554 C CA . ILE A 1 197 ? -0.519 4.949 -17.635 1.00 55.41 197 ILE A CA 1
ATOM 1555 C C . ILE A 1 197 ? -1.754 5.281 -16.804 1.00 55.41 197 ILE A C 1
ATOM 1557 O O . ILE A 1 197 ? -1.708 6.107 -15.889 1.00 55.41 197 ILE A O 1
ATOM 1561 N N . ASN A 1 198 ? -2.861 4.620 -17.120 1.00 49.47 198 ASN A N 1
ATOM 1562 C CA . ASN A 1 198 ? -4.067 4.684 -16.310 1.00 49.47 198 ASN A CA 1
ATOM 1563 C C . ASN A 1 198 ? -4.004 3.558 -15.291 1.00 49.47 198 ASN A C 1
ATOM 1565 O O . ASN A 1 198 ? -4.125 2.388 -15.651 1.00 49.47 198 ASN A O 1
ATOM 1569 N N . LYS A 1 199 ? -3.812 3.909 -14.023 1.00 53.19 199 LYS A N 1
ATOM 1570 C CA . LYS A 1 199 ? -3.982 2.963 -12.928 1.00 53.19 199 LYS A CA 1
ATOM 1571 C C . LYS A 1 199 ? -5.415 3.087 -12.427 1.00 53.19 199 LYS A C 1
ATOM 1573 O O . LYS A 1 199 ? -5.893 4.198 -12.194 1.00 53.19 199 LYS A O 1
ATOM 1578 N N . LEU A 1 200 ? -6.106 1.959 -12.279 1.00 49.00 200 LEU A N 1
ATOM 1579 C CA . LEU A 1 200 ? -7.385 1.936 -11.572 1.00 49.00 200 LEU A CA 1
ATOM 1580 C C . LEU A 1 200 ? -7.145 2.494 -10.171 1.00 49.00 200 LEU A C 1
ATOM 1582 O O . LEU A 1 200 ? -6.307 1.983 -9.426 1.00 49.00 200 LEU A O 1
ATOM 1586 N N . HIS A 1 201 ? -7.831 3.586 -9.855 1.00 48.53 201 HIS A N 1
ATOM 1587 C CA . HIS A 1 201 ? -7.748 4.172 -8.534 1.00 48.53 201 HIS A CA 1
ATOM 1588 C C . HIS A 1 201 ? -8.710 3.383 -7.654 1.00 48.53 201 HIS A C 1
ATOM 1590 O O . HIS A 1 201 ? -9.905 3.275 -7.920 1.00 48.53 201 HIS A O 1
ATOM 1596 N N . ILE A 1 202 ? -8.149 2.791 -6.611 1.00 46.53 202 ILE A N 1
ATOM 1597 C CA . ILE A 1 202 ? -8.799 1.841 -5.710 1.00 46.53 202 ILE A CA 1
ATOM 1598 C C . ILE A 1 202 ? -9.932 2.489 -4.860 1.00 46.53 202 ILE A C 1
ATOM 1600 O O . ILE A 1 202 ? -10.652 1.812 -4.122 1.00 46.53 202 ILE A O 1
ATOM 1604 N N . LEU A 1 203 ? -10.149 3.806 -4.961 1.00 44.12 203 LEU A N 1
ATOM 1605 C CA . LEU A 1 203 ? -11.050 4.578 -4.101 1.00 44.12 203 LEU A CA 1
ATOM 1606 C C . LEU A 1 203 ? -11.885 5.555 -4.946 1.00 44.12 203 LEU A C 1
ATOM 1608 O O . LEU A 1 203 ? -11.360 6.596 -5.328 1.00 44.12 203 LEU A O 1
ATOM 1612 N N . ALA A 1 204 ? -13.148 5.233 -5.316 1.00 28.48 204 ALA A N 1
ATOM 1613 C CA . ALA A 1 204 ? -13.784 6.053 -6.360 1.00 28.48 204 ALA A CA 1
ATOM 1614 C C . ALA A 1 204 ? -15.305 6.141 -6.646 1.00 28.48 204 ALA A C 1
ATOM 1616 O O . ALA A 1 204 ? -15.681 6.034 -7.797 1.00 28.48 204 ALA A O 1
ATOM 1617 N N . ASP A 1 205 ? -16.202 6.379 -5.695 1.00 35.28 205 ASP A N 1
ATOM 1618 C CA . ASP A 1 205 ? -17.593 6.913 -5.855 1.00 35.28 205 ASP A CA 1
ATOM 1619 C C . ASP A 1 205 ? -18.657 6.404 -6.889 1.00 35.28 205 ASP A C 1
ATOM 1621 O O . ASP A 1 205 ? -18.430 6.273 -8.095 1.00 35.28 205 ASP A O 1
ATOM 1625 N N . HIS A 1 206 ? -19.880 6.208 -6.357 1.00 25.69 206 HIS A N 1
ATOM 1626 C CA . HIS A 1 206 ? -21.109 6.984 -6.643 1.00 25.69 206 HIS A CA 1
ATOM 1627 C C . HIS A 1 206 ? -21.803 7.277 -5.280 1.00 25.69 206 HIS A C 1
ATOM 1629 O O . HIS A 1 206 ? -21.964 6.358 -4.477 1.00 25.69 206 HIS A O 1
ATOM 1635 N N . GLU A 1 207 ? -22.077 8.556 -4.988 1.00 25.91 207 GLU A N 1
ATOM 1636 C CA . GLU A 1 207 ? -22.862 9.219 -3.913 1.00 25.91 207 GLU A CA 1
ATOM 1637 C C . GLU A 1 207 ? -22.853 8.673 -2.451 1.00 25.91 207 GLU A C 1
ATOM 1639 O O . GLU A 1 207 ? -23.094 7.503 -2.176 1.00 25.91 207 GLU A O 1
ATOM 1644 N N . HIS A 1 208 ? -22.572 9.563 -1.478 1.00 28.03 208 HIS A N 1
ATOM 1645 C CA . HIS A 1 208 ? -22.487 9.394 0.001 1.00 28.03 208 HIS A CA 1
ATOM 1646 C C . HIS A 1 208 ? -21.164 8.860 0.593 1.00 28.03 208 HIS A C 1
ATOM 1648 O O . HIS A 1 208 ? -20.911 7.663 0.578 1.00 28.03 208 HIS A O 1
ATOM 1654 N N . SER A 1 209 ? -20.333 9.738 1.173 1.00 28.31 209 SER A N 1
ATOM 1655 C CA . SER A 1 209 ? -19.094 9.418 1.917 1.00 28.31 209 SER A CA 1
ATOM 1656 C C . SER A 1 209 ? -19.331 9.427 3.438 1.00 28.31 209 SER A C 1
ATOM 1658 O O . SER A 1 209 ? -19.739 10.463 3.963 1.00 28.31 209 SER A O 1
ATOM 1660 N N . PHE A 1 210 ? -19.053 8.316 4.136 1.00 26.66 210 PHE A N 1
ATOM 1661 C CA . PHE A 1 210 ? -19.150 8.182 5.600 1.00 26.66 210 PHE A CA 1
ATOM 1662 C C . PHE A 1 210 ? -17.752 8.182 6.238 1.00 26.66 210 PHE A C 1
ATOM 1664 O O . PHE A 1 210 ? -16.949 7.298 5.957 1.00 26.66 210 PHE A O 1
ATOM 1671 N N . TRP A 1 211 ? -17.484 9.145 7.122 1.00 32.91 211 TRP A N 1
ATOM 1672 C CA . TRP A 1 211 ? -16.286 9.185 7.967 1.00 32.91 211 TRP A CA 1
ATOM 1673 C C . TRP A 1 211 ? -16.651 8.647 9.353 1.00 32.91 211 TRP A C 1
ATOM 1675 O O . TRP A 1 211 ? -17.574 9.165 9.982 1.00 32.91 211 TRP A O 1
ATOM 1685 N N . THR A 1 212 ? -15.969 7.606 9.831 1.00 30.22 212 THR A N 1
ATOM 1686 C CA . THR A 1 212 ? -16.201 7.039 11.172 1.00 30.22 212 THR A CA 1
ATOM 1687 C C . THR A 1 212 ? -14.930 7.124 12.007 1.00 30.22 212 THR A C 1
ATOM 1689 O O . THR A 1 212 ? -13.936 6.471 11.686 1.00 30.22 212 THR A O 1
ATOM 1692 N N . ASN A 1 213 ? -14.979 7.903 13.090 1.00 34.69 213 ASN A N 1
ATOM 1693 C CA . ASN A 1 213 ? -13.897 7.993 14.070 1.00 34.69 213 ASN A CA 1
ATOM 1694 C C . ASN A 1 213 ? -13.896 6.753 14.970 1.00 34.69 213 ASN A C 1
ATOM 1696 O O . ASN A 1 213 ? -14.930 6.381 15.528 1.00 34.69 213 ASN A O 1
ATOM 1700 N N . VAL A 1 214 ? -12.728 6.135 15.135 1.00 43.91 214 VAL A N 1
ATOM 1701 C CA . VAL A 1 214 ? -12.489 5.077 16.118 1.00 43.91 214 VAL A CA 1
ATOM 1702 C C . VAL A 1 214 ? -11.613 5.672 17.218 1.00 43.91 214 VAL A C 1
ATOM 1704 O O . VAL A 1 214 ? -10.424 5.915 17.022 1.00 43.91 214 VAL A O 1
ATOM 1707 N N . ASN A 1 215 ? -12.218 5.930 18.377 1.00 43.88 215 ASN A N 1
ATOM 1708 C CA . ASN A 1 215 ? -11.521 6.498 19.531 1.00 43.88 215 ASN A CA 1
ATOM 1709 C C . ASN A 1 215 ? -10.848 5.384 20.350 1.00 43.88 215 ASN A C 1
ATOM 1711 O O . ASN A 1 215 ? -11.510 4.418 20.740 1.00 43.88 215 ASN A O 1
ATOM 1715 N N . THR A 1 216 ? -9.559 5.526 20.651 1.00 42.19 216 THR A N 1
ATOM 1716 C CA . THR A 1 216 ? -8.797 4.674 21.573 1.00 42.19 216 THR A CA 1
ATOM 1717 C C . THR A 1 216 ? -8.795 5.254 22.981 1.00 42.19 216 THR A C 1
ATOM 1719 O O . THR A 1 216 ? -8.899 6.471 23.155 1.00 42.19 216 THR A O 1
ATOM 1722 N N . ASP A 1 217 ? -8.758 4.387 23.994 1.00 37.84 217 ASP A N 1
ATOM 1723 C CA . ASP A 1 217 ? -8.854 4.812 25.390 1.00 37.84 217 ASP A CA 1
ATOM 1724 C C . ASP A 1 217 ? -7.499 5.251 25.955 1.00 37.84 217 ASP A C 1
ATOM 1726 O O . ASP A 1 217 ? -6.459 4.655 25.675 1.00 37.84 217 ASP A O 1
ATOM 1730 N N . SER A 1 218 ? -7.522 6.304 26.765 1.00 43.44 218 SER A N 1
ATOM 1731 C CA . SER A 1 218 ? -6.375 6.857 27.485 1.00 43.44 218 SER A CA 1
ATOM 1732 C C . SER A 1 218 ? -6.282 6.177 28.851 1.00 43.44 218 SER A C 1
ATOM 1734 O O . SER A 1 218 ? -6.718 6.721 29.866 1.00 43.44 218 SER A O 1
ATOM 1736 N N . GLY A 1 219 ? -5.807 4.933 28.875 1.00 34.25 219 GLY A N 1
ATOM 1737 C CA . GLY A 1 219 ? -5.662 4.179 30.118 1.00 34.25 219 GLY A CA 1
ATOM 1738 C C . GLY A 1 219 ? -4.459 4.654 30.930 1.00 34.25 219 GLY A C 1
ATOM 1739 O O . GLY A 1 219 ? -3.328 4.284 30.626 1.00 34.25 219 GLY A O 1
ATOM 1740 N N . THR A 1 220 ? -4.703 5.441 31.978 1.00 36.09 220 THR A N 1
ATOM 1741 C CA . THR A 1 220 ? -3.805 5.546 33.133 1.00 36.09 220 THR A CA 1
ATOM 1742 C C . THR A 1 220 ? -3.816 4.237 33.918 1.00 36.09 220 THR A C 1
ATOM 1744 O O . THR A 1 220 ? -4.832 3.917 34.538 1.00 36.09 220 THR A O 1
ATOM 1747 N N . SER A 1 221 ? -2.683 3.536 33.922 1.00 32.06 221 SER A N 1
ATOM 1748 C CA . SER A 1 221 ? -2.122 2.773 35.052 1.00 32.06 221 SER A CA 1
ATOM 1749 C C . SER A 1 221 ? -0.751 2.237 34.667 1.00 32.06 221 SER A C 1
ATOM 1751 O O . SER A 1 221 ? -0.701 1.524 33.638 1.00 32.06 221 SER A O 1
#

Nearest PDB structures (foldseek):
  7pds-assembly1_E  TM=7.286E-01  e=1.274E-06  Staphylococcus aureus
  6lrb-assembly1_C  TM=6.002E-01  e=2.537E-02  Nitratiruptor phage NrS-1
  7ypk-assembly1_C  TM=4.442E-01  e=2.521E+00  Meiothermus taiwanensis
  4ypn-assembly1_A  TM=3.325E-01  e=2.521E+00  Meiothermus taiwanensis
  4i63-assembly1_A  TM=4.887E-01  e=9.042E+00  Escherichia coli K-12

Foldseek 3Di:
DDAPAPFDADPVRHGDDRHPVVVLVVVVVVCVVVVHDSVVCLVVVVVVCVVVDDDVVVVLVVPDDDPPDDCLLVLLVVLQFPDSVVSSVLVVVVVVLLVCLRVPPQAADLRDEAEADDPPGCPQVSQCVVQVSYPQQEAEQQDADPVDLVSVVSVVSYSYYDHHPPVVADPVNVVVVSVLLACQWDFHADPSRPGTDTDGRNHHDDDDRDYDYTYHDPDDD

Mean predicted aligned error: 11.63 Å